Protein AF-A0A410W665-F1 (afdb_monomer_lite)

Structure (mmCIF, N/CA/C/O backbone):
data_AF-A0A410W665-F1
#
_entry.id   AF-A0A410W665-F1
#
loop_
_atom_site.group_PDB
_atom_site.id
_atom_site.type_symbol
_atom_site.label_atom_id
_atom_site.label_alt_id
_atom_site.label_comp_id
_atom_site.label_asym_id
_atom_site.label_entity_id
_atom_site.label_seq_id
_atom_site.pdbx_PDB_ins_code
_atom_site.Cartn_x
_atom_site.Cartn_y
_atom_site.Cartn_z
_atom_site.occupancy
_atom_site.B_iso_or_equiv
_atom_site.auth_seq_id
_atom_site.auth_comp_id
_atom_site.auth_asym_id
_atom_site.auth_atom_id
_atom_site.pdbx_PDB_model_num
ATOM 1 N N . MET A 1 1 ? -13.473 -11.563 10.462 1.00 85.31 1 MET A N 1
ATOM 2 C CA . MET A 1 1 ? -14.842 -11.040 10.236 1.00 85.31 1 MET A CA 1
ATOM 3 C C . MET A 1 1 ? -14.805 -9.977 9.145 1.00 85.31 1 MET A C 1
ATOM 5 O O . MET A 1 1 ? -13.867 -9.191 9.158 1.00 85.31 1 MET A O 1
ATOM 9 N N . ALA A 1 2 ? -15.750 -9.962 8.199 1.00 92.69 2 ALA A N 1
ATOM 10 C CA . ALA A 1 2 ? -15.838 -8.878 7.212 1.00 92.69 2 ALA A CA 1
ATOM 11 C C . ALA A 1 2 ? -16.315 -7.581 7.883 1.00 92.69 2 ALA A C 1
ATOM 13 O O . ALA A 1 2 ? -17.141 -7.634 8.793 1.00 92.69 2 ALA A O 1
ATOM 14 N N . LEU A 1 3 ? -15.771 -6.450 7.444 1.00 95.12 3 LEU A N 1
ATOM 15 C CA . LEU A 1 3 ? -16.061 -5.115 7.954 1.00 95.12 3 LEU A CA 1
ATOM 16 C C . LEU A 1 3 ? -16.321 -4.172 6.788 1.00 95.12 3 LEU A C 1
ATOM 18 O O . LEU A 1 3 ? -15.685 -4.289 5.736 1.00 95.12 3 LEU A O 1
ATOM 22 N N . SER A 1 4 ? -17.228 -3.228 6.989 1.00 95.56 4 SER A N 1
ATOM 23 C CA . SER A 1 4 ? -17.494 -2.181 6.014 1.00 95.56 4 SER A CA 1
ATOM 24 C C . SER A 1 4 ? -18.057 -0.940 6.682 1.00 95.56 4 SER A C 1
ATOM 26 O O . SER A 1 4 ? -18.831 -1.057 7.626 1.00 95.56 4 SER A O 1
ATOM 28 N N . SER A 1 5 ? -17.729 0.216 6.120 1.00 97.12 5 SER A N 1
ATOM 29 C CA . SER A 1 5 ? -18.365 1.497 6.402 1.00 97.12 5 SER A CA 1
ATOM 30 C C . SER A 1 5 ? -18.877 2.060 5.082 1.00 97.12 5 SER A C 1
ATOM 32 O O . SER A 1 5 ? -18.102 2.237 4.138 1.00 97.12 5 SER A O 1
ATOM 34 N N . VAL A 1 6 ? -20.180 2.316 4.994 1.00 95.62 6 VAL A N 1
ATOM 35 C CA . VAL A 1 6 ? -20.801 2.960 3.833 1.00 95.62 6 VAL A CA 1
ATOM 36 C C . VAL A 1 6 ? -20.479 4.448 3.855 1.00 95.62 6 VAL A C 1
ATOM 38 O O . VAL A 1 6 ? -20.080 4.990 2.825 1.00 95.62 6 VAL A O 1
ATOM 41 N N . CYS A 1 7 ? -20.575 5.085 5.027 1.00 94.38 7 CYS A N 1
ATOM 42 C CA . CYS A 1 7 ? -20.293 6.511 5.207 1.00 94.38 7 CYS A CA 1
ATOM 43 C C . CYS A 1 7 ? -18.880 6.879 4.737 1.00 94.38 7 CYS A C 1
ATOM 45 O O . CYS A 1 7 ? -18.691 7.841 3.992 1.00 94.38 7 CYS A O 1
ATOM 47 N N . TYR A 1 8 ? -17.893 6.068 5.118 1.00 95.44 8 TYR A N 1
ATOM 48 C CA . TYR A 1 8 ? -16.497 6.276 4.758 1.00 95.44 8 TYR A CA 1
ATOM 49 C C . TYR A 1 8 ? -16.041 5.405 3.600 1.00 95.44 8 TYR A C 1
ATOM 51 O O . TYR A 1 8 ? -14.856 5.434 3.299 1.00 95.44 8 TYR A O 1
ATOM 59 N N . GLY A 1 9 ? -16.915 4.657 2.921 1.00 95.19 9 GLY A N 1
ATOM 60 C CA . GLY A 1 9 ? -16.557 3.787 1.791 1.00 95.19 9 GLY A CA 1
ATOM 61 C C . GLY A 1 9 ? -15.375 2.849 2.077 1.00 95.19 9 GLY A C 1
ATOM 62 O O . GLY A 1 9 ? -14.489 2.712 1.230 1.00 95.19 9 GLY A O 1
ATOM 63 N N . ILE A 1 10 ? -15.322 2.273 3.280 1.00 96.56 10 ILE A N 1
ATOM 64 C CA . ILE A 1 10 ? -14.283 1.335 3.723 1.00 96.56 10 ILE A CA 1
ATOM 65 C C . ILE A 1 10 ? -14.819 -0.082 3.563 1.00 96.56 10 ILE A C 1
ATOM 67 O O . ILE A 1 10 ? -15.964 -0.366 3.910 1.00 96.56 10 ILE A O 1
ATOM 71 N N . VAL A 1 11 ? -13.968 -0.991 3.099 1.00 96.19 11 VAL A N 1
ATOM 72 C CA . VAL A 1 11 ? -14.198 -2.435 3.174 1.00 96.19 11 VAL A CA 1
ATOM 73 C C . VAL A 1 11 ? -12.936 -3.111 3.685 1.00 96.19 11 VAL A C 1
ATOM 75 O O . VAL A 1 11 ? -11.824 -2.710 3.343 1.00 96.19 11 VAL A O 1
ATOM 78 N N . GLY A 1 12 ? -13.091 -4.138 4.511 1.00 94.75 12 GLY A N 1
ATOM 79 C CA . GLY A 1 12 ? -11.950 -4.817 5.101 1.00 94.75 12 GLY A CA 1
ATOM 80 C C . GLY A 1 12 ? -12.311 -6.081 5.859 1.00 94.75 12 GLY A C 1
ATOM 81 O O . GLY A 1 12 ? -13.435 -6.589 5.817 1.00 94.75 12 GLY A O 1
ATOM 82 N N . ARG A 1 13 ? -11.317 -6.609 6.565 1.00 95.38 13 ARG A N 1
ATOM 83 C CA . ARG A 1 13 ? -11.460 -7.782 7.419 1.00 95.38 13 ARG A CA 1
ATOM 84 C C . ARG A 1 13 ? -10.708 -7.536 8.720 1.00 95.38 13 ARG A C 1
ATOM 86 O O . ARG A 1 13 ? -9.568 -7.090 8.691 1.00 95.38 13 ARG A O 1
ATOM 93 N N . ALA A 1 14 ? -11.353 -7.846 9.837 1.00 94.38 14 ALA A N 1
ATOM 94 C CA . ALA A 1 14 ? -10.664 -8.036 11.109 1.00 94.38 14 ALA A CA 1
ATOM 95 C C . ALA A 1 14 ? -10.253 -9.502 11.254 1.00 94.38 14 ALA A C 1
ATOM 97 O O . ALA A 1 14 ? -11.040 -10.399 10.907 1.00 94.38 14 ALA A O 1
ATOM 98 N N . ASP A 1 15 ? -9.051 -9.734 11.775 1.00 93.75 15 ASP A N 1
ATOM 99 C CA . ASP A 1 15 ? -8.548 -11.072 12.084 1.00 93.75 15 ASP A CA 1
ATOM 100 C C . ASP A 1 15 ? -9.412 -11.724 13.159 1.00 93.75 15 ASP A C 1
ATOM 102 O O . ASP A 1 15 ? -10.057 -12.747 12.908 1.00 93.75 15 ASP A O 1
ATOM 106 N N . LEU A 1 16 ? -9.496 -11.067 14.316 1.00 95.19 16 LEU A N 1
ATOM 107 C CA . LEU A 1 16 ? -10.294 -11.502 15.445 1.00 95.19 16 LEU A CA 1
ATOM 108 C C . LEU A 1 16 ? -11.040 -10.319 16.060 1.00 95.19 16 LEU A C 1
ATOM 110 O O . LEU A 1 16 ? -10.520 -9.216 16.217 1.00 95.19 16 LEU A O 1
ATOM 114 N N . VAL A 1 17 ? -12.293 -10.591 16.395 1.00 93.94 17 VAL A N 1
ATOM 115 C CA . VAL A 1 17 ? -13.180 -9.680 17.099 1.00 93.94 17 VAL A CA 1
ATOM 116 C C . VAL A 1 17 ? -13.728 -10.472 18.274 1.00 93.94 17 VAL A C 1
ATOM 118 O O . VAL A 1 17 ? -14.473 -11.432 18.076 1.00 93.94 17 VAL A O 1
ATOM 121 N N . GLU A 1 18 ? -13.279 -10.126 19.473 1.00 93.44 18 GLU A N 1
ATO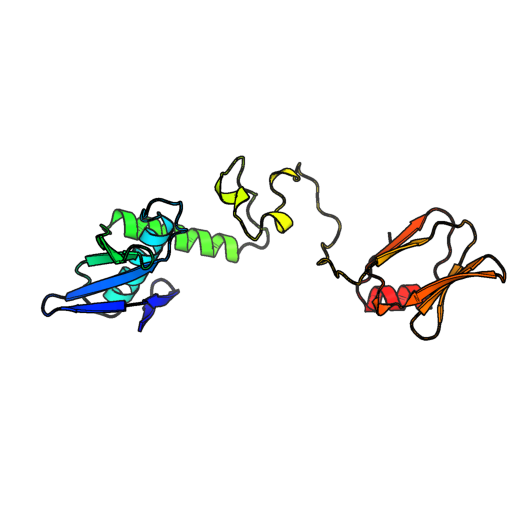M 122 C CA . GLU A 1 18 ? -13.705 -10.756 20.718 1.00 93.44 18 GLU A CA 1
ATOM 123 C C . GLU A 1 18 ? -14.936 -10.001 21.218 1.00 93.44 18 GLU A C 1
ATOM 125 O O . GLU A 1 18 ? -14.889 -8.786 21.375 1.00 93.44 18 GLU A O 1
ATOM 130 N N . GLY A 1 19 ? -16.050 -10.705 21.410 1.00 85.12 19 GLY A N 1
ATOM 131 C CA . GLY A 1 19 ? -17.187 -10.167 22.147 1.00 85.12 19 GLY A CA 1
ATOM 132 C C . GLY A 1 19 ? -17.078 -10.626 23.590 1.00 85.12 19 GLY A C 1
ATOM 133 O O . GLY A 1 19 ? -17.094 -11.834 23.836 1.00 85.12 19 GLY A O 1
ATOM 134 N N . ASP A 1 20 ? -16.958 -9.693 24.523 1.00 63.38 20 ASP A N 1
ATOM 135 C CA . ASP A 1 20 ? -17.264 -9.948 25.925 1.00 63.38 20 ASP A CA 1
ATOM 136 C C . ASP A 1 20 ? -18.648 -9.355 26.241 1.00 63.38 20 ASP A C 1
ATOM 138 O O . ASP A 1 20 ? -19.259 -8.679 25.413 1.00 63.38 20 ASP A O 1
ATOM 142 N N . GLY A 1 21 ? -19.222 -9.692 27.396 1.00 66.94 21 GLY A N 1
ATOM 143 C CA . GLY A 1 21 ? -20.548 -9.190 27.784 1.00 66.94 21 GLY A CA 1
ATOM 144 C C . GLY A 1 21 ? -20.628 -7.663 27.911 1.00 66.94 21 GLY A C 1
ATOM 145 O O . GLY A 1 21 ? -21.737 -7.145 28.013 1.00 66.94 21 GLY A O 1
ATOM 146 N N . ASP A 1 22 ? -19.482 -6.977 27.871 1.00 73.94 22 ASP A N 1
ATOM 147 C CA . ASP A 1 22 ? -19.329 -5.540 28.072 1.00 73.94 22 ASP A CA 1
ATOM 148 C C . ASP A 1 22 ? -19.011 -4.791 26.762 1.00 73.94 22 ASP A C 1
ATOM 150 O O . ASP A 1 22 ? -19.001 -3.565 26.757 1.00 73.94 22 ASP A O 1
ATOM 154 N N . GLY A 1 23 ? -18.790 -5.494 25.643 1.00 88.00 23 GLY A N 1
ATOM 155 C CA . GLY A 1 23 ? -18.583 -4.890 24.331 1.00 88.00 23 GLY A CA 1
ATOM 156 C C . GLY A 1 23 ? -17.726 -5.730 23.386 1.00 88.00 23 GLY A C 1
ATOM 157 O O . GLY A 1 23 ? -17.589 -6.948 23.496 1.00 88.00 23 GLY A O 1
ATOM 158 N N . THR A 1 24 ? -17.181 -5.070 22.368 1.00 93.25 24 THR A N 1
ATOM 159 C CA . THR A 1 24 ? -16.364 -5.699 21.331 1.00 93.25 24 THR A CA 1
ATOM 160 C C . THR A 1 24 ? -14.918 -5.218 21.395 1.00 93.25 24 THR A C 1
ATOM 162 O O . THR A 1 24 ? -14.649 -4.021 21.356 1.00 93.25 24 THR A O 1
ATOM 165 N N . ARG A 1 25 ? -13.960 -6.147 21.408 1.00 95.31 25 ARG A N 1
ATOM 166 C CA . ARG A 1 25 ? -12.526 -5.865 21.304 1.00 95.31 25 ARG A CA 1
ATOM 167 C C . ARG A 1 25 ? -11.964 -6.329 19.968 1.00 95.31 25 ARG A C 1
ATOM 169 O O . ARG A 1 25 ? -12.175 -7.467 19.545 1.00 95.31 25 ARG A O 1
ATOM 176 N N . VAL A 1 26 ? -11.189 -5.464 19.322 1.00 96.69 26 VAL A N 1
ATOM 177 C CA . VAL A 1 26 ? -10.496 -5.787 18.069 1.00 96.69 26 VAL A CA 1
ATOM 178 C C . VAL A 1 26 ? -9.098 -6.314 18.371 1.00 96.69 26 VAL A C 1
ATOM 180 O O . VAL A 1 26 ? -8.345 -5.711 19.140 1.00 96.69 26 VAL A O 1
ATOM 183 N N . VAL A 1 27 ? -8.742 -7.447 17.767 1.00 96.50 27 VAL A N 1
ATOM 184 C CA . VAL A 1 27 ? -7.423 -8.064 17.923 1.00 96.50 27 VAL A CA 1
ATOM 185 C C . VAL A 1 27 ? -6.805 -8.287 16.547 1.00 96.50 27 VAL A C 1
ATOM 187 O O . VAL A 1 27 ? -7.284 -9.105 15.760 1.00 96.50 27 VAL A O 1
ATOM 190 N N . GLU A 1 28 ? -5.719 -7.570 16.277 1.00 96.25 28 GLU A N 1
ATOM 191 C CA . GLU A 1 28 ? -4.939 -7.699 15.045 1.00 96.25 28 GLU A CA 1
ATOM 192 C C . GLU A 1 28 ? -3.752 -8.641 15.269 1.00 96.25 28 GLU A C 1
ATOM 194 O O . GLU A 1 28 ? -2.995 -8.490 16.234 1.00 96.25 28 GLU A O 1
ATOM 199 N N . TYR A 1 29 ? -3.548 -9.603 14.369 1.00 94.88 29 TYR A N 1
ATOM 200 C CA . TYR A 1 29 ? -2.423 -10.527 14.462 1.00 94.88 29 TYR A CA 1
ATOM 201 C C . TYR A 1 29 ? -1.258 -10.007 13.628 1.00 94.88 29 TYR A C 1
ATOM 203 O O . TYR A 1 29 ? -1.367 -9.802 12.422 1.00 94.88 29 TYR A O 1
ATOM 211 N N . LYS A 1 30 ? -0.097 -9.827 14.260 1.00 91.31 30 LYS A N 1
ATOM 212 C CA . LYS A 1 30 ? 1.133 -9.439 13.561 1.00 91.31 30 LYS A CA 1
ATOM 213 C C . LYS A 1 30 ? 2.249 -10.425 13.868 1.00 91.31 30 LYS A C 1
ATOM 215 O O . LYS A 1 30 ? 2.401 -10.895 14.991 1.00 91.31 30 LYS A O 1
ATOM 220 N N . ALA A 1 31 ? 3.071 -10.695 12.864 1.00 86.81 31 ALA A N 1
ATOM 221 C CA . ALA A 1 31 ? 4.366 -11.325 13.051 1.00 86.81 31 ALA A CA 1
ATOM 222 C C . ALA A 1 31 ? 5.438 -10.254 12.862 1.00 86.81 31 ALA A C 1
ATOM 224 O O . ALA A 1 31 ? 5.431 -9.536 11.861 1.00 86.81 31 ALA A O 1
ATOM 225 N N . THR A 1 32 ? 6.359 -10.149 13.811 1.00 73.69 32 THR A N 1
ATOM 226 C CA . THR A 1 32 ? 7.515 -9.260 13.680 1.00 73.69 32 THR A CA 1
ATOM 227 C C . THR A 1 32 ? 8.738 -10.099 13.301 1.00 73.69 32 THR A C 1
ATOM 229 O O . THR A 1 32 ? 8.884 -11.216 13.802 1.00 73.69 32 THR A O 1
ATOM 232 N N . PRO A 1 33 ? 9.648 -9.622 12.425 1.00 63.38 33 PRO A N 1
ATOM 233 C CA . PRO A 1 33 ? 10.925 -10.299 12.227 1.00 63.38 33 PRO A CA 1
ATOM 234 C C . PRO A 1 33 ? 11.614 -10.514 13.576 1.00 63.38 33 PRO A C 1
ATOM 236 O O . PRO A 1 33 ? 11.688 -9.585 14.375 1.00 63.38 33 PRO A O 1
ATOM 239 N N . ILE A 1 34 ? 12.160 -11.711 13.817 1.00 59.31 34 ILE A N 1
ATOM 240 C CA . ILE A 1 34 ? 12.681 -12.134 15.135 1.00 59.31 34 ILE A CA 1
ATOM 241 C C . ILE A 1 34 ? 13.644 -11.104 15.754 1.00 59.31 34 ILE A C 1
ATOM 243 O O . ILE A 1 34 ? 13.682 -10.949 16.972 1.00 59.31 34 ILE A O 1
ATOM 247 N N . ARG A 1 35 ? 14.399 -10.378 14.919 1.00 55.06 35 ARG A N 1
ATOM 248 C CA . ARG A 1 35 ? 15.398 -9.377 15.327 1.00 55.06 35 ARG A CA 1
ATOM 249 C C . ARG A 1 35 ? 14.825 -8.007 15.709 1.00 55.06 35 ARG A C 1
ATOM 251 O O . ARG A 1 35 ? 15.553 -7.210 16.287 1.00 55.06 35 ARG A O 1
ATOM 258 N N . ASN A 1 36 ? 13.560 -7.729 15.406 1.00 63.34 36 ASN A N 1
ATOM 259 C CA . ASN A 1 36 ? 12.929 -6.450 15.711 1.00 63.34 36 ASN A CA 1
ATOM 260 C C . ASN A 1 36 ? 12.184 -6.510 17.053 1.00 63.34 36 ASN A C 1
ATOM 262 O O . ASN A 1 36 ? 11.772 -7.573 17.537 1.00 63.34 36 ASN A O 1
ATOM 266 N N . ARG A 1 37 ? 12.031 -5.345 17.687 1.00 72.06 37 ARG A N 1
ATOM 267 C CA . ARG A 1 37 ? 11.195 -5.204 18.879 1.00 72.06 37 ARG A CA 1
ATOM 268 C C . ARG A 1 37 ? 9.729 -5.283 18.452 1.00 72.06 37 ARG A C 1
ATOM 270 O O . ARG A 1 37 ? 9.357 -4.724 17.426 1.00 72.06 37 ARG A O 1
ATOM 277 N N . ALA A 1 38 ? 8.925 -6.012 19.222 1.00 76.19 38 ALA A N 1
ATOM 278 C CA . ALA A 1 38 ? 7.481 -6.067 19.025 1.00 76.19 38 ALA A CA 1
ATOM 279 C C . ALA A 1 38 ? 6.886 -4.718 19.449 1.00 76.19 38 ALA A C 1
ATOM 281 O O . ALA A 1 38 ? 6.611 -4.499 20.629 1.00 76.19 38 ALA A O 1
ATOM 282 N N . GLU A 1 39 ? 6.790 -3.803 18.491 1.00 84.75 39 GLU A N 1
ATOM 283 C CA . GLU A 1 39 ? 6.240 -2.461 18.655 1.00 84.75 39 GLU A CA 1
ATOM 284 C C . GLU A 1 39 ? 5.062 -2.289 17.702 1.00 84.75 39 GLU A C 1
ATOM 286 O O . GLU A 1 39 ? 5.064 -2.787 16.572 1.00 84.75 39 GLU A O 1
ATOM 291 N N . VAL A 1 40 ? 4.026 -1.612 18.184 1.00 91.44 40 VAL A N 1
ATOM 292 C CA . VAL A 1 40 ? 2.839 -1.320 17.388 1.00 91.44 40 VAL A CA 1
ATOM 293 C C . VAL A 1 40 ? 3.171 -0.139 16.484 1.00 91.44 40 VAL A C 1
ATOM 295 O O . VAL A 1 40 ? 3.492 0.946 16.958 1.00 91.44 40 VAL A O 1
ATOM 298 N N . SER A 1 41 ? 3.143 -0.371 15.173 1.00 91.50 41 SER A N 1
ATOM 299 C CA . SER A 1 41 ? 3.414 0.675 14.186 1.00 91.50 41 SER A CA 1
ATOM 300 C C . SER A 1 41 ? 2.223 1.621 14.030 1.00 91.50 41 SER A C 1
ATOM 302 O O . SER A 1 41 ? 1.080 1.209 14.225 1.00 91.50 41 SER A O 1
ATOM 304 N N . GLU A 1 42 ? 2.474 2.849 13.574 1.00 93.12 42 GLU A N 1
ATOM 305 C CA . GLU A 1 42 ? 1.418 3.804 13.207 1.00 93.12 42 GLU A CA 1
ATOM 306 C C . GLU A 1 42 ? 0.417 3.198 12.212 1.00 93.12 42 GLU A C 1
ATOM 308 O O . GLU A 1 42 ? -0.790 3.335 12.381 1.00 93.12 42 GLU A O 1
ATOM 313 N N . ALA A 1 43 ? 0.903 2.454 11.213 1.00 93.50 43 ALA A N 1
ATOM 314 C CA . ALA A 1 43 ? 0.041 1.783 10.244 1.00 93.50 43 ALA A CA 1
ATOM 315 C C . ALA A 1 43 ? -0.907 0.771 10.912 1.00 93.50 43 ALA A C 1
ATOM 317 O O . ALA A 1 43 ? -2.054 0.632 10.494 1.00 93.50 43 ALA A O 1
ATOM 318 N N . THR A 1 44 ? -0.452 0.092 11.969 1.00 95.75 44 THR A N 1
ATOM 319 C CA . THR A 1 44 ? -1.290 -0.822 12.755 1.00 95.75 44 THR A CA 1
ATOM 320 C C . THR A 1 44 ? -2.344 -0.062 13.560 1.00 95.75 44 THR A C 1
ATOM 322 O O . THR A 1 44 ? -3.482 -0.515 13.628 1.00 95.75 44 THR A O 1
ATOM 325 N N . ILE A 1 45 ? -1.996 1.093 14.136 1.00 97.56 45 ILE A N 1
ATOM 326 C CA . ILE A 1 45 ? -2.946 1.956 14.858 1.00 97.56 45 ILE A CA 1
ATOM 327 C C . ILE A 1 45 ? -4.033 2.452 13.898 1.00 97.56 45 ILE A C 1
ATOM 329 O O . ILE A 1 45 ? -5.217 2.289 14.177 1.00 97.56 45 ILE A O 1
ATOM 333 N N . VAL A 1 46 ? -3.643 2.960 12.723 1.00 97.69 46 VAL A N 1
ATOM 334 C CA . VAL A 1 46 ? -4.574 3.383 11.663 1.00 97.69 46 VAL A CA 1
ATOM 335 C C . VAL A 1 46 ? -5.481 2.228 11.233 1.00 97.69 46 VAL A C 1
ATOM 337 O O . VAL A 1 46 ? -6.687 2.409 11.090 1.00 97.69 46 VAL A O 1
ATOM 340 N N . GLN A 1 47 ? -4.929 1.023 11.065 1.00 97.00 47 GLN A N 1
ATOM 341 C CA . GLN A 1 47 ? -5.708 -0.165 10.718 1.00 97.00 47 GLN A CA 1
ATOM 342 C C . GLN A 1 47 ? -6.762 -0.492 11.789 1.00 97.00 47 GLN A C 1
ATOM 344 O O . GLN A 1 47 ? -7.926 -0.703 11.446 1.00 97.00 47 GLN A O 1
ATOM 349 N N . LEU A 1 48 ? -6.370 -0.507 13.066 1.00 98.00 48 LEU A N 1
ATOM 350 C CA . LEU A 1 48 ? -7.272 -0.757 14.193 1.00 98.00 48 LEU A CA 1
ATOM 351 C C . LEU A 1 48 ? -8.365 0.316 14.287 1.00 98.00 48 LEU A C 1
ATOM 353 O O . LEU A 1 48 ? -9.533 -0.028 14.447 1.00 98.00 48 LEU A O 1
ATOM 357 N N . ALA A 1 49 ? -8.015 1.590 14.099 1.00 98.19 49 ALA A N 1
ATOM 358 C CA . ALA A 1 49 ? -8.968 2.697 14.097 1.00 98.19 49 ALA A CA 1
ATOM 359 C C . ALA A 1 49 ? -10.028 2.555 12.993 1.00 98.19 49 ALA A C 1
ATOM 361 O O . ALA A 1 49 ? -11.222 2.648 13.269 1.00 98.19 49 ALA A O 1
ATOM 362 N N . LEU A 1 50 ? -9.624 2.243 11.755 1.00 97.94 50 LEU A N 1
ATOM 363 C CA . LEU A 1 50 ? -10.571 2.022 10.652 1.00 97.94 50 LEU A CA 1
ATOM 364 C C . LEU A 1 50 ? -11.464 0.794 10.891 1.00 97.94 50 LEU A C 1
ATOM 366 O O . LEU A 1 50 ? -12.643 0.811 10.533 1.00 97.94 50 LEU A O 1
ATOM 370 N N . GLN A 1 51 ? -10.923 -0.271 11.495 1.00 97.69 51 GLN A N 1
ATOM 371 C CA . GLN A 1 51 ? -11.713 -1.439 11.893 1.00 97.69 51 GLN A CA 1
ATOM 372 C C . GLN A 1 51 ? -12.744 -1.069 12.971 1.00 97.69 51 GLN A C 1
ATOM 374 O O . GLN A 1 51 ? -13.895 -1.491 12.858 1.00 97.69 51 GLN A O 1
ATOM 379 N N . GLY A 1 52 ? -12.350 -0.260 13.960 1.00 96.94 52 GLY A N 1
ATOM 380 C CA . GLY A 1 52 ? -13.223 0.286 15.002 1.00 96.94 52 GLY A CA 1
ATOM 381 C C . GLY A 1 52 ? -14.382 1.096 14.429 1.00 96.94 52 GLY A C 1
ATOM 382 O O . GLY A 1 52 ? -15.536 0.753 14.663 1.00 96.94 52 GLY A O 1
ATOM 383 N N . ILE A 1 53 ? -14.084 2.062 13.556 1.00 97.19 53 ILE A N 1
ATOM 384 C CA . ILE A 1 53 ? -15.093 2.879 12.859 1.00 97.19 53 ILE A CA 1
ATOM 385 C C . ILE A 1 53 ? -16.110 1.998 12.114 1.00 97.19 53 ILE A C 1
ATOM 387 O O . ILE A 1 53 ? -17.316 2.221 12.194 1.00 97.19 53 ILE A O 1
ATOM 391 N N . CYS A 1 54 ? -15.647 0.959 11.408 1.00 97.31 54 CYS A N 1
ATOM 392 C CA . CYS A 1 54 ? -16.548 0.039 10.707 1.00 97.31 54 CYS A CA 1
ATOM 393 C C . CYS A 1 54 ? -17.437 -0.777 11.662 1.00 97.31 54 CYS A C 1
ATOM 395 O O . CYS A 1 54 ? -18.554 -1.143 11.300 1.00 97.31 54 CYS A O 1
ATOM 397 N N . LEU A 1 55 ? -16.938 -1.126 12.850 1.00 95.44 55 LEU A N 1
ATOM 398 C CA . LEU A 1 55 ? -17.705 -1.856 13.861 1.00 95.44 55 LEU A CA 1
ATOM 399 C C . LEU A 1 55 ? -18.765 -0.965 14.507 1.00 95.44 55 LEU A C 1
ATOM 401 O O . LEU A 1 55 ? -19.911 -1.397 14.637 1.00 95.44 55 LEU A O 1
ATOM 405 N N . GLU A 1 56 ? -18.399 0.266 14.851 1.00 95.25 56 GLU A N 1
ATOM 406 C CA . GLU A 1 56 ? -19.308 1.255 15.430 1.00 95.25 56 GLU A CA 1
ATOM 407 C C . GLU A 1 56 ? -20.437 1.611 14.457 1.00 95.25 56 GLU A C 1
ATOM 409 O O . GLU A 1 56 ? -21.605 1.593 14.842 1.00 95.25 56 GLU A O 1
ATOM 414 N N . GLU A 1 57 ? -20.132 1.817 13.169 1.00 95.75 57 GLU A N 1
ATOM 415 C CA . GLU A 1 57 ? -21.159 2.036 12.138 1.00 95.75 57 GLU A CA 1
ATOM 416 C C . GLU A 1 57 ? -22.096 0.827 11.981 1.00 95.75 57 GLU A C 1
ATOM 418 O O . GLU A 1 57 ? -23.287 0.983 11.709 1.00 95.75 57 GLU A O 1
ATOM 423 N N . ALA A 1 58 ? -21.589 -0.387 12.213 1.00 93.88 58 ALA A N 1
ATOM 424 C CA . ALA A 1 58 ? -22.392 -1.607 12.236 1.00 93.88 58 ALA A CA 1
ATOM 425 C C . ALA A 1 58 ? -23.194 -1.797 13.544 1.00 93.88 58 ALA A C 1
ATOM 427 O O . ALA A 1 58 ? -23.833 -2.838 13.716 1.00 93.88 58 ALA A O 1
ATOM 428 N N . GLY A 1 59 ? -23.164 -0.826 14.464 1.00 93.12 59 GLY A N 1
ATOM 429 C CA . GLY A 1 59 ? -23.894 -0.847 15.731 1.00 93.12 59 GLY A CA 1
ATOM 430 C C . GLY A 1 59 ? -23.238 -1.690 16.826 1.00 93.12 59 GLY A C 1
ATOM 431 O O . GLY A 1 59 ? -23.930 -2.137 17.740 1.00 93.12 59 GLY A O 1
ATOM 432 N N . LYS A 1 60 ? -21.929 -1.956 16.732 1.00 92.81 60 LYS A N 1
ATOM 433 C CA . LYS A 1 60 ? -21.168 -2.671 17.765 1.00 92.81 60 LYS A CA 1
ATOM 434 C C . LYS A 1 60 ? -20.368 -1.686 18.605 1.00 92.81 60 LYS A C 1
ATOM 436 O O . LYS A 1 60 ? -19.578 -0.923 18.064 1.00 92.81 60 LYS A O 1
ATOM 441 N N . GLU A 1 61 ? -20.530 -1.753 19.919 1.00 94.06 61 GLU A N 1
ATOM 442 C CA . GLU A 1 61 ? -19.733 -0.967 20.859 1.00 94.06 61 GLU A CA 1
ATOM 443 C C . GLU A 1 61 ? -18.306 -1.516 20.926 1.00 94.06 61 GLU A C 1
ATOM 445 O O . GLU A 1 61 ? -18.107 -2.691 21.249 1.00 94.06 61 GLU A O 1
ATOM 450 N N . VAL A 1 62 ? -17.316 -0.687 20.589 1.00 95.44 62 VAL A N 1
ATOM 451 C CA . VAL A 1 62 ? -15.903 -1.072 20.622 1.00 95.44 62 VAL A CA 1
ATOM 452 C C . VAL A 1 62 ? -15.272 -0.588 21.922 1.00 95.44 62 VAL A C 1
ATOM 454 O O . VAL A 1 62 ? -15.131 0.607 22.149 1.00 95.44 62 VAL A O 1
ATOM 457 N N . VAL A 1 63 ? -14.854 -1.528 22.769 1.00 95.38 63 VAL A N 1
ATOM 458 C CA . VAL A 1 63 ? -14.334 -1.244 24.122 1.00 95.38 63 VAL A CA 1
ATOM 459 C C . VAL A 1 63 ? -12.816 -1.347 24.224 1.00 95.38 63 VAL A C 1
ATOM 461 O O . VAL A 1 63 ? -12.230 -1.069 25.270 1.00 95.38 63 VAL A O 1
ATOM 464 N N . GLY A 1 64 ? -12.141 -1.763 23.152 1.00 95.81 64 GLY A N 1
ATOM 465 C CA . GLY A 1 64 ? -10.687 -1.763 23.131 1.00 95.81 64 GLY A CA 1
ATOM 466 C C . GLY A 1 64 ? -10.057 -2.407 21.909 1.00 95.81 64 GLY A C 1
ATOM 467 O O . GLY A 1 64 ? -10.701 -3.078 21.099 1.00 95.81 64 GLY A O 1
ATOM 468 N N . TYR A 1 65 ? -8.742 -2.229 21.828 1.00 97.56 65 TYR A N 1
ATOM 469 C CA . TYR A 1 65 ? -7.917 -2.674 20.717 1.00 97.56 65 TYR A CA 1
ATOM 470 C C . TYR A 1 65 ? -6.659 -3.346 21.244 1.00 97.56 65 TYR A C 1
ATOM 472 O O . TYR A 1 65 ? -6.116 -2.981 22.288 1.00 97.56 65 TYR A O 1
ATOM 480 N N . SER A 1 66 ? -6.177 -4.353 20.527 1.00 96.81 66 SER A N 1
ATOM 481 C CA . SER A 1 66 ? -4.904 -4.980 20.852 1.00 96.81 66 SER A CA 1
ATOM 482 C C . SER A 1 66 ? -4.237 -5.587 19.627 1.00 96.81 66 SER A C 1
ATOM 484 O O . SER A 1 66 ? -4.885 -5.929 18.638 1.00 96.81 66 SER A O 1
ATOM 486 N N . VAL A 1 67 ? -2.922 -5.751 19.718 1.00 96.81 67 VAL A N 1
ATOM 487 C CA . VAL A 1 67 ? -2.119 -6.486 18.744 1.00 96.81 67 VAL A CA 1
ATOM 488 C C . VAL A 1 67 ? -1.576 -7.735 19.413 1.00 96.81 67 VAL A C 1
ATOM 490 O O . VAL A 1 67 ? -0.962 -7.663 20.481 1.00 96.81 67 VAL A O 1
ATOM 493 N N . TYR A 1 68 ? -1.776 -8.887 18.782 1.00 95.75 68 TYR A N 1
ATOM 494 C CA . TYR A 1 68 ? -1.156 -10.137 19.195 1.00 95.75 68 TYR A CA 1
ATOM 495 C C . TYR A 1 68 ? 0.054 -10.443 18.311 1.00 95.75 68 TYR A C 1
ATOM 497 O O . TYR A 1 68 ? -0.080 -10.735 17.121 1.00 95.75 68 TYR A O 1
ATOM 505 N N . PHE A 1 69 ? 1.246 -10.392 18.906 1.00 93.62 69 PHE A N 1
ATOM 506 C CA . PHE A 1 69 ? 2.500 -10.747 18.250 1.00 93.62 69 PHE A CA 1
ATOM 507 C C . PHE A 1 69 ? 2.720 -12.255 18.303 1.00 93.62 69 PHE A C 1
ATOM 509 O O . PHE A 1 69 ? 3.095 -12.800 19.348 1.00 93.62 69 PHE A O 1
ATOM 516 N N . THR A 1 70 ? 2.496 -12.934 17.178 1.00 90.50 70 THR A N 1
ATOM 517 C CA . THR A 1 70 ? 2.524 -14.402 17.103 1.00 90.50 70 THR A CA 1
ATOM 518 C C . THR A 1 70 ? 3.908 -14.983 17.362 1.00 90.50 70 THR A C 1
ATOM 520 O O . THR A 1 70 ? 4.015 -16.040 17.967 1.00 90.50 70 THR A O 1
ATOM 523 N N . ASP A 1 71 ? 4.975 -14.289 16.957 1.00 86.88 71 ASP A N 1
ATOM 524 C CA . ASP A 1 71 ? 6.361 -14.736 17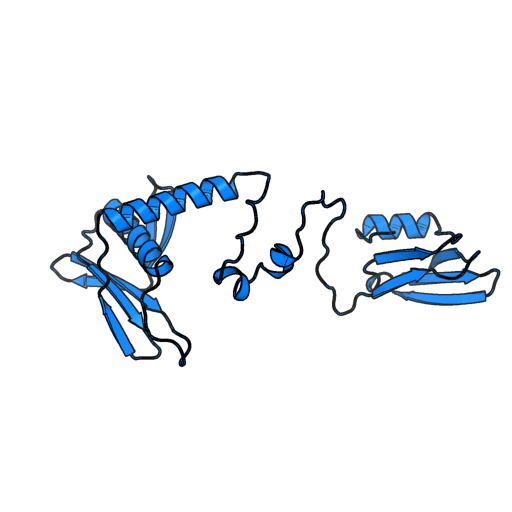.149 1.00 86.88 71 ASP A CA 1
ATOM 525 C C . ASP A 1 71 ? 6.810 -14.701 18.619 1.00 86.88 71 ASP A C 1
ATOM 527 O O . ASP A 1 71 ? 7.743 -15.403 19.005 1.00 86.88 71 ASP A O 1
ATOM 531 N N . ARG A 1 72 ? 6.137 -13.899 19.454 1.00 82.88 72 ARG A N 1
ATOM 532 C CA . ARG A 1 72 ? 6.439 -13.742 20.887 1.00 82.88 72 ARG A CA 1
ATOM 533 C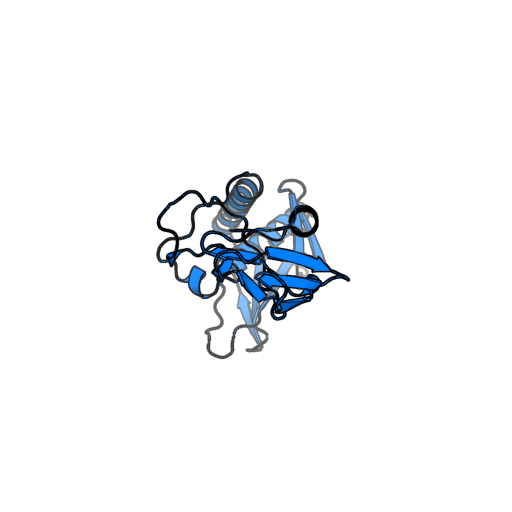 C . ARG A 1 72 ? 5.335 -14.252 21.803 1.00 82.88 72 ARG A C 1
ATOM 535 O O . ARG A 1 72 ? 5.492 -14.163 23.017 1.00 82.88 72 ARG A O 1
ATOM 542 N N . HIS A 1 73 ? 4.222 -14.720 21.240 1.00 89.44 73 HIS A N 1
ATOM 543 C CA . HIS A 1 73 ? 3.008 -15.071 21.977 1.00 89.44 73 HIS A CA 1
ATOM 544 C C . HIS A 1 73 ? 2.558 -13.969 22.952 1.00 89.44 73 HIS A C 1
ATOM 546 O O . HIS A 1 73 ? 2.135 -14.245 24.075 1.00 89.44 73 HIS A O 1
ATOM 552 N N . ARG A 1 74 ? 2.677 -12.702 22.537 1.00 90.75 74 ARG A N 1
ATOM 553 C CA . ARG A 1 74 ? 2.451 -11.539 23.403 1.00 90.75 74 ARG A CA 1
ATOM 554 C C . ARG A 1 74 ? 1.342 -10.654 22.853 1.00 90.75 74 ARG A C 1
ATOM 556 O O . ARG A 1 74 ? 1.423 -10.218 21.709 1.00 90.75 74 ARG A O 1
ATOM 563 N N . ARG A 1 75 ? 0.362 -10.323 23.698 1.00 94.19 75 ARG A N 1
ATOM 564 C CA . ARG A 1 75 ? -0.633 -9.274 23.435 1.00 94.19 75 ARG A CA 1
ATOM 565 C C . ARG A 1 75 ? -0.114 -7.922 23.934 1.00 94.19 75 ARG A C 1
ATOM 567 O O . ARG A 1 75 ? 0.514 -7.854 24.992 1.00 94.19 75 ARG A O 1
ATOM 574 N N . ILE A 1 76 ? -0.360 -6.871 23.162 1.00 94.56 76 ILE A N 1
ATOM 575 C CA . ILE A 1 76 ? -0.133 -5.475 23.540 1.00 94.56 76 ILE A CA 1
ATOM 576 C C . ILE A 1 76 ? -1.447 -4.732 23.319 1.00 94.56 76 ILE A C 1
ATOM 578 O O . ILE A 1 76 ? -1.980 -4.770 22.210 1.00 94.56 76 ILE A O 1
ATOM 582 N N . ASP A 1 77 ? -1.973 -4.101 24.365 1.00 96.38 77 ASP A N 1
ATOM 583 C CA . ASP A 1 77 ? -3.129 -3.213 24.245 1.00 96.38 77 ASP A CA 1
ATOM 584 C C . ASP A 1 77 ? -2.741 -1.935 23.499 1.00 96.38 77 ASP A C 1
ATOM 586 O O . ASP A 1 77 ? -1.619 -1.441 23.631 1.00 96.38 77 ASP A O 1
ATOM 590 N N . VAL A 1 78 ? -3.664 -1.437 22.682 1.00 96.75 78 VAL A N 1
ATOM 591 C CA . VAL A 1 78 ? -3.474 -0.238 21.867 1.00 96.75 78 VAL A CA 1
ATOM 592 C C . VAL A 1 78 ? -4.556 0.759 22.234 1.00 96.75 78 VAL A C 1
ATOM 594 O O . VAL A 1 78 ? -5.743 0.439 22.189 1.00 96.75 78 VAL A O 1
ATOM 597 N N . GLU A 1 79 ? -4.137 1.965 22.591 1.00 96.38 79 GLU A N 1
ATOM 598 C CA . GLU A 1 79 ? -5.044 3.088 22.784 1.00 96.38 79 GLU A CA 1
ATOM 599 C C . GLU A 1 79 ? -5.398 3.661 21.410 1.00 96.38 79 GLU A C 1
ATOM 601 O O . GLU A 1 79 ? -4.521 3.967 20.604 1.00 96.38 79 GLU A O 1
ATOM 606 N N . VAL A 1 80 ? -6.695 3.725 21.123 1.00 97.62 80 VAL A N 1
ATOM 607 C CA . VAL A 1 80 ? -7.241 4.320 19.903 1.00 97.62 80 VAL A CA 1
ATOM 608 C C . VAL A 1 80 ? -8.410 5.188 20.338 1.00 97.62 80 VAL A C 1
ATOM 610 O O . VAL A 1 80 ? -9.474 4.671 20.680 1.00 97.62 80 VAL A O 1
ATOM 613 N N . GLY A 1 81 ? -8.183 6.495 20.374 1.00 95.62 81 GLY A N 1
ATOM 614 C CA . GLY A 1 81 ? -9.180 7.508 20.678 1.00 95.62 81 GLY A CA 1
ATOM 615 C C . GLY A 1 81 ? -9.531 8.347 19.453 1.00 95.62 81 GLY A C 1
ATOM 616 O O . GLY A 1 81 ? -9.281 7.972 18.305 1.00 95.62 81 GLY A O 1
ATOM 617 N N . GLU A 1 82 ? -10.122 9.512 19.708 1.00 96.50 82 GLU A N 1
ATOM 618 C CA . GLU A 1 82 ? -10.568 10.440 18.663 1.00 96.50 82 GLU A CA 1
ATOM 619 C C . GLU A 1 82 ? -9.414 10.935 17.774 1.00 96.50 82 GLU A C 1
ATOM 621 O O . GLU A 1 82 ? -9.606 11.141 16.573 1.00 96.50 82 GLU A O 1
ATOM 626 N N . GLU A 1 83 ? -8.208 11.102 18.330 1.00 97.56 83 GLU A N 1
ATOM 627 C CA . GLU A 1 83 ? -7.034 11.561 17.579 1.00 97.56 83 GLU A CA 1
ATOM 628 C C . GLU A 1 83 ? -6.589 10.512 16.550 1.00 97.56 83 GLU A C 1
ATOM 630 O O . GLU A 1 83 ? -6.429 10.823 15.366 1.00 97.56 83 GLU A O 1
ATOM 635 N N . GLU A 1 84 ? -6.454 9.251 16.964 1.00 98.00 84 GLU A N 1
ATOM 636 C CA . GLU A 1 84 ? -6.073 8.147 16.082 1.00 98.00 84 GLU A CA 1
ATOM 637 C C . GLU A 1 84 ? -7.134 7.889 15.010 1.00 98.00 84 GLU A C 1
ATOM 639 O O . GLU A 1 84 ? -6.789 7.646 13.850 1.00 98.00 84 GLU A O 1
ATOM 644 N N . GLN A 1 85 ? -8.419 7.981 15.371 1.00 97.38 85 GLN A N 1
ATOM 645 C CA . GLN A 1 85 ? -9.525 7.885 14.417 1.00 97.38 85 GLN A CA 1
ATOM 646 C C . GLN A 1 85 ? -9.476 9.017 13.386 1.00 97.38 85 GLN A C 1
ATOM 648 O O . GLN A 1 85 ? -9.555 8.760 12.183 1.00 97.38 85 GLN A O 1
ATOM 653 N N . SER A 1 86 ? -9.270 10.259 13.831 1.00 97.81 86 SER A N 1
ATOM 654 C CA . SER A 1 86 ? -9.163 11.422 12.943 1.00 97.81 86 SER A CA 1
ATOM 655 C C . SER A 1 86 ? -7.983 11.284 11.979 1.00 97.81 86 SER A C 1
ATOM 657 O O . SER A 1 86 ? -8.128 11.489 10.773 1.00 97.81 86 SER A O 1
ATOM 659 N N . ARG A 1 87 ? -6.823 10.850 12.482 1.00 97.88 87 ARG A N 1
ATOM 660 C CA . ARG A 1 87 ? -5.626 10.599 11.667 1.00 97.88 87 ARG A CA 1
ATOM 661 C C . ARG A 1 87 ? -5.840 9.471 10.659 1.00 97.88 87 ARG A C 1
ATOM 663 O O . ARG A 1 87 ? -5.385 9.560 9.519 1.00 97.88 87 ARG A O 1
ATOM 670 N N . ALA A 1 88 ? -6.553 8.416 11.045 1.00 98.06 88 ALA A N 1
ATOM 671 C CA . ALA A 1 88 ? -6.901 7.327 10.141 1.00 98.06 88 ALA A CA 1
ATOM 672 C C . ALA A 1 88 ? -7.811 7.795 8.992 1.00 98.06 88 ALA A C 1
ATOM 674 O O . ALA A 1 88 ? -7.595 7.412 7.838 1.00 98.06 88 ALA A O 1
ATOM 675 N N . LEU A 1 89 ? -8.782 8.664 9.287 1.00 97.94 89 LEU A N 1
ATOM 676 C CA . LEU A 1 89 ? -9.638 9.283 8.275 1.00 97.94 89 LEU A CA 1
ATOM 677 C C . LEU A 1 89 ? -8.858 10.246 7.363 1.00 97.94 89 LEU A C 1
ATOM 679 O O . LEU A 1 89 ? -9.075 10.229 6.152 1.00 97.94 89 LEU A O 1
ATOM 683 N N . GLU A 1 90 ? -7.884 11.000 7.888 1.00 98.00 90 GLU A N 1
ATOM 684 C CA . GLU A 1 90 ? -6.984 11.824 7.064 1.00 98.00 90 GLU A CA 1
ATOM 685 C C . GLU A 1 90 ? -6.203 10.963 6.056 1.00 98.00 90 GLU A C 1
ATOM 687 O O . GLU A 1 90 ? -6.130 11.285 4.866 1.00 98.00 90 GLU A O 1
ATOM 692 N N . PHE A 1 91 ? -5.645 9.829 6.499 1.00 97.25 91 PHE A N 1
ATOM 693 C CA . PHE A 1 91 ? -4.965 8.900 5.595 1.00 97.25 91 PHE A CA 1
ATOM 694 C C . PHE A 1 91 ? -5.901 8.361 4.518 1.00 97.25 91 PHE A C 1
ATOM 696 O O . PHE A 1 91 ? -5.507 8.289 3.356 1.00 97.25 91 PHE A O 1
ATOM 703 N N . LEU A 1 92 ? -7.140 8.032 4.878 1.00 96.81 92 LEU A N 1
ATOM 704 C CA . LEU A 1 92 ? -8.147 7.569 3.932 1.00 96.81 92 LEU A CA 1
ATOM 705 C C . LEU A 1 92 ? -8.440 8.619 2.849 1.00 96.81 92 LEU A C 1
ATOM 707 O O . LEU A 1 92 ? -8.452 8.284 1.660 1.00 96.81 92 LEU A O 1
ATOM 711 N N . GLU A 1 93 ? -8.614 9.888 3.221 1.00 96.25 93 GLU A N 1
ATOM 712 C CA . GLU A 1 93 ? -8.808 10.975 2.255 1.00 96.25 93 GLU A CA 1
ATOM 713 C C . GLU A 1 93 ? -7.581 11.178 1.359 1.00 96.25 93 GLU A C 1
ATOM 715 O O . GLU A 1 93 ? -7.705 11.284 0.134 1.00 96.25 93 GLU A O 1
ATOM 720 N N . ARG A 1 94 ? -6.378 11.161 1.941 1.00 95.38 94 ARG A N 1
ATOM 721 C CA . ARG A 1 94 ? -5.119 11.294 1.194 1.00 95.38 94 ARG A CA 1
ATOM 722 C C . ARG A 1 94 ? -4.916 10.150 0.209 1.00 95.38 94 ARG A C 1
ATOM 724 O O . ARG A 1 94 ? -4.542 10.399 -0.936 1.00 95.38 94 ARG A O 1
ATOM 731 N N . THR A 1 95 ? -5.194 8.912 0.615 1.00 94.19 95 THR A N 1
ATOM 732 C CA . THR A 1 95 ? -5.120 7.742 -0.267 1.00 94.19 95 THR A CA 1
ATOM 733 C C . THR A 1 95 ? -6.089 7.880 -1.432 1.00 94.19 95 THR A C 1
ATOM 735 O O . THR A 1 95 ? -5.689 7.674 -2.575 1.00 94.19 95 THR A O 1
ATOM 738 N N . ARG A 1 96 ? -7.336 8.294 -1.182 1.00 93.31 96 ARG A N 1
ATOM 739 C CA . ARG A 1 96 ? -8.317 8.528 -2.252 1.00 93.31 96 ARG A CA 1
ATOM 740 C C . ARG A 1 96 ? -7.842 9.560 -3.251 1.00 93.31 96 ARG A C 1
ATOM 742 O O . ARG A 1 96 ? -7.899 9.303 -4.451 1.00 93.31 96 ARG A O 1
ATOM 749 N N . LYS A 1 97 ? -7.351 10.694 -2.751 1.00 93.19 97 LYS A N 1
ATOM 750 C CA . LYS A 1 97 ? -6.819 11.760 -3.592 1.00 93.19 97 LYS A CA 1
ATOM 751 C C . LYS A 1 97 ? -5.712 11.221 -4.501 1.00 93.19 97 LYS A C 1
ATOM 753 O O . LYS A 1 97 ? -5.852 11.304 -5.716 1.00 93.19 97 LYS A O 1
ATOM 758 N N . ILE A 1 98 ? -4.707 10.558 -3.923 1.00 89.94 98 ILE A N 1
ATOM 759 C CA . ILE A 1 98 ? -3.589 9.948 -4.662 1.00 89.94 98 ILE A CA 1
ATOM 760 C C . ILE A 1 98 ? -4.080 8.953 -5.722 1.00 89.94 98 ILE A C 1
ATOM 762 O O . ILE A 1 98 ? -3.603 8.977 -6.850 1.00 89.94 98 ILE A O 1
ATOM 766 N N . CYS A 1 99 ? -5.037 8.085 -5.389 1.00 90.44 99 CYS A N 1
ATOM 767 C CA . CYS A 1 99 ? -5.557 7.089 -6.329 1.00 90.44 99 CYS A CA 1
ATOM 768 C C . CYS A 1 99 ? -6.409 7.692 -7.457 1.00 90.44 99 CYS A C 1
ATOM 770 O O . CYS A 1 99 ? -6.531 7.077 -8.513 1.00 90.44 99 CYS A O 1
ATOM 772 N N . SER A 1 100 ? -7.028 8.852 -7.228 1.00 91.06 100 SER A N 1
ATOM 773 C CA . SER A 1 100 ? -7.864 9.539 -8.219 1.00 91.06 100 SER A CA 1
ATOM 774 C C . SER A 1 100 ? -7.078 10.445 -9.171 1.00 91.06 100 SER A C 1
ATOM 776 O O . SER A 1 100 ? -7.595 10.829 -10.220 1.00 91.06 100 SER A O 1
ATOM 778 N N . GLU A 1 101 ? -5.843 10.802 -8.817 1.00 87.25 101 GLU A N 1
ATOM 779 C CA . GLU A 1 101 ? -5.002 11.678 -9.624 1.00 87.25 101 GLU A CA 1
ATOM 780 C C . GLU A 1 101 ? -4.382 10.928 -10.813 1.00 87.25 101 GLU A C 1
ATOM 782 O O . GLU A 1 101 ? -3.945 9.783 -10.716 1.00 87.25 101 GLU A O 1
ATOM 787 N N . VAL A 1 102 ? -4.320 11.601 -11.967 1.00 89.31 102 VAL A N 1
ATOM 788 C CA . VAL A 1 102 ? -3.677 11.061 -13.182 1.00 89.31 102 VAL A CA 1
ATOM 789 C C . VAL A 1 102 ? -2.159 10.979 -13.010 1.00 89.31 102 VAL A C 1
ATOM 791 O O . VAL A 1 102 ? -1.494 10.140 -13.618 1.00 89.31 102 VAL A O 1
ATOM 794 N N . GLN A 1 103 ? -1.604 11.872 -12.192 1.00 84.12 103 GLN A N 1
ATOM 795 C CA . GLN A 1 103 ? -0.181 11.962 -11.928 1.00 84.12 103 GLN A CA 1
ATOM 796 C C . GLN A 1 103 ? 0.124 11.368 -10.555 1.00 84.12 103 GLN A C 1
ATOM 798 O O . GLN A 1 103 ? -0.501 11.728 -9.564 1.00 84.12 103 GLN A O 1
ATOM 803 N N . ALA A 1 104 ? 1.100 10.461 -10.502 1.00 82.12 104 ALA A N 1
ATOM 804 C CA . ALA A 1 104 ? 1.574 9.913 -9.239 1.00 82.12 104 ALA A CA 1
ATOM 805 C C . ALA A 1 104 ? 2.185 11.022 -8.356 1.00 82.12 104 ALA A C 1
ATOM 807 O O . ALA A 1 104 ? 2.801 11.950 -8.897 1.00 82.12 104 ALA A O 1
ATOM 808 N N . PRO A 1 105 ? 2.072 10.912 -7.018 1.00 86.56 105 PRO A N 1
ATOM 809 C CA . PRO A 1 105 ? 2.693 11.863 -6.110 1.00 86.56 105 PRO A CA 1
ATOM 810 C C . PRO A 1 105 ? 4.221 11.851 -6.271 1.00 86.56 105 PRO A C 1
ATOM 812 O O . PRO A 1 105 ? 4.791 10.846 -6.718 1.00 86.56 105 PRO A O 1
ATOM 815 N N . PRO A 1 106 ? 4.899 12.952 -5.902 1.00 85.31 106 PRO A N 1
ATOM 816 C CA . PRO A 1 106 ? 6.353 12.975 -5.879 1.00 85.31 106 PRO A CA 1
ATOM 817 C C . PRO A 1 106 ? 6.899 11.877 -4.947 1.00 85.31 106 PRO A C 1
ATOM 819 O O . PRO A 1 106 ? 6.225 11.493 -3.983 1.00 85.31 106 PRO A O 1
ATOM 822 N N . PRO A 1 107 ? 8.107 11.355 -5.229 1.00 83.94 107 PRO A N 1
ATOM 823 C CA . PRO A 1 107 ? 8.779 10.438 -4.317 1.00 83.94 107 PRO A CA 1
ATOM 824 C C . PRO A 1 107 ? 8.993 11.094 -2.949 1.00 83.94 107 PRO A C 1
ATOM 826 O O . PRO A 1 107 ? 9.038 12.317 -2.827 1.00 83.94 107 PRO A O 1
ATOM 829 N N . LEU A 1 108 ? 9.145 10.265 -1.917 1.00 84.19 108 LEU A N 1
ATOM 830 C CA . LEU A 1 108 ? 9.591 10.745 -0.614 1.00 84.19 108 LEU A CA 1
ATOM 831 C C . LEU A 1 108 ? 11.087 11.083 -0.687 1.00 84.19 108 LEU A C 1
ATOM 833 O O . LEU A 1 108 ? 11.857 10.302 -1.248 1.00 84.19 108 LEU A O 1
ATOM 837 N N . GLU A 1 109 ? 11.483 12.209 -0.099 1.00 80.44 109 GLU A N 1
ATOM 838 C CA . GLU A 1 109 ? 12.879 12.653 -0.028 1.00 80.44 109 GLU A CA 1
ATOM 839 C C . GLU A 1 109 ? 13.541 12.125 1.251 1.00 80.44 109 GLU A C 1
ATOM 841 O O . GLU A 1 109 ? 12.991 12.293 2.341 1.00 80.44 109 GLU A O 1
ATOM 846 N N . ASP A 1 110 ? 14.695 11.460 1.111 1.00 78.38 110 ASP A N 1
ATOM 847 C CA . ASP A 1 110 ? 15.517 10.918 2.209 1.00 78.38 110 ASP A CA 1
ATOM 848 C C . ASP A 1 110 ? 14.739 10.110 3.269 1.00 78.38 110 ASP A C 1
ATOM 850 O O . ASP A 1 110 ? 15.072 10.078 4.458 1.00 78.38 110 ASP A O 1
ATOM 854 N N . ASP A 1 111 ? 13.685 9.414 2.836 1.00 84.06 111 ASP A N 1
ATOM 855 C CA . ASP A 1 111 ? 12.781 8.726 3.746 1.00 84.06 111 ASP A CA 1
ATOM 856 C C . ASP A 1 111 ? 13.194 7.258 3.976 1.00 84.06 111 ASP A C 1
ATOM 858 O O . ASP A 1 111 ? 13.286 6.466 3.027 1.00 84.06 111 ASP A O 1
ATOM 862 N N . PRO A 1 112 ? 13.374 6.817 5.238 1.00 81.00 112 PRO A N 1
ATOM 863 C CA . PRO A 1 112 ? 13.795 5.453 5.551 1.00 81.00 112 PRO A CA 1
ATOM 864 C C . PRO A 1 112 ? 12.781 4.379 5.128 1.00 81.00 112 PRO A C 1
ATOM 866 O O . PRO A 1 112 ? 13.130 3.196 5.095 1.00 81.00 112 PRO A O 1
ATOM 869 N N . ARG A 1 113 ? 11.536 4.741 4.798 1.00 82.25 113 ARG A N 1
ATOM 870 C CA . ARG A 1 113 ? 10.529 3.818 4.255 1.00 82.25 113 ARG A CA 1
ATOM 871 C C . ARG A 1 113 ? 10.868 3.385 2.829 1.00 82.25 113 ARG A C 1
ATOM 873 O O . ARG A 1 113 ? 10.591 2.236 2.481 1.00 82.25 113 ARG A O 1
ATOM 880 N N . CYS A 1 114 ? 11.525 4.235 2.034 1.00 83.00 114 CYS A N 1
ATOM 881 C CA . CYS A 1 114 ? 11.894 3.927 0.648 1.00 83.00 114 CYS A CA 1
ATOM 882 C C . CYS A 1 114 ? 12.770 2.672 0.548 1.00 83.00 114 CYS A C 1
ATOM 884 O O . CYS A 1 114 ? 12.541 1.835 -0.324 1.00 83.00 114 CYS A O 1
ATOM 886 N N . ARG A 1 115 ? 13.690 2.462 1.501 1.00 78.56 115 ARG A N 1
ATOM 887 C CA . ARG A 1 115 ? 14.630 1.324 1.491 1.00 78.56 115 ARG A CA 1
ATOM 888 C C . ARG A 1 115 ? 13.972 -0.058 1.620 1.00 78.56 115 ARG A C 1
ATOM 890 O O . ARG A 1 115 ? 14.610 -1.061 1.324 1.00 78.56 115 ARG A O 1
ATOM 897 N N . HIS A 1 116 ? 12.727 -0.127 2.098 1.00 79.62 116 HIS A N 1
ATOM 898 C CA . HIS A 1 116 ? 11.963 -1.378 2.212 1.00 79.62 116 HIS A CA 1
ATOM 899 C C . HIS A 1 116 ? 10.723 -1.388 1.306 1.00 79.62 116 HIS A C 1
ATOM 901 O O . HIS A 1 116 ? 9.897 -2.296 1.400 1.00 79.62 116 HIS A O 1
ATOM 907 N N . CYS A 1 117 ? 10.554 -0.368 0.461 1.00 83.56 117 CYS A N 1
ATOM 908 C CA . CYS A 1 117 ? 9.390 -0.234 -0.396 1.00 83.56 117 CYS A CA 1
ATOM 909 C C . CYS A 1 117 ? 9.499 -1.192 -1.587 1.00 83.56 117 CYS A C 1
ATOM 911 O O . CYS A 1 117 ? 10.446 -1.120 -2.368 1.00 83.56 117 CYS A O 1
ATOM 913 N N . SER A 1 118 ? 8.491 -2.042 -1.786 1.00 87.19 118 SER A N 1
ATOM 914 C CA . SER A 1 118 ? 8.410 -2.937 -2.950 1.00 87.19 118 SER A CA 1
ATOM 915 C C . SER A 1 118 ? 8.350 -2.187 -4.285 1.00 87.19 118 SER A C 1
ATOM 917 O O . SER A 1 118 ? 8.688 -2.750 -5.323 1.00 87.19 118 SER A O 1
ATOM 919 N N . HIS A 1 119 ? 7.944 -0.915 -4.273 1.00 85.50 119 HIS A N 1
ATOM 920 C CA . HIS A 1 119 ? 7.877 -0.063 -5.458 1.00 85.50 119 HIS A CA 1
ATOM 921 C C . HIS A 1 119 ? 9.133 0.789 -5.681 1.00 85.50 119 HIS A C 1
ATOM 923 O O . HIS A 1 119 ? 9.154 1.558 -6.639 1.00 85.50 119 HIS A O 1
ATOM 929 N N . VAL A 1 120 ? 10.185 0.676 -4.855 1.00 82.25 120 VAL A N 1
ATOM 930 C CA . VAL A 1 120 ? 11.384 1.531 -4.979 1.00 82.25 120 VAL A CA 1
ATOM 931 C C . VAL A 1 120 ? 12.042 1.424 -6.359 1.00 82.25 120 VAL A C 1
ATOM 933 O O . VAL A 1 120 ? 12.426 2.443 -6.916 1.00 82.25 120 VAL A O 1
ATOM 936 N N . GLY A 1 121 ? 12.063 0.234 -6.972 1.00 79.44 121 GLY A N 1
ATOM 937 C CA . GLY A 1 121 ? 12.610 0.025 -8.322 1.00 79.44 121 GLY A CA 1
ATOM 938 C C . GLY A 1 121 ? 11.756 0.593 -9.465 1.00 79.44 121 GLY A C 1
ATOM 939 O O . GLY A 1 121 ? 12.220 0.674 -10.595 1.00 79.44 121 GLY A O 1
ATOM 940 N N . ILE A 1 122 ? 10.507 0.980 -9.188 1.00 83.00 122 ILE A N 1
ATOM 941 C CA . ILE A 1 122 ? 9.614 1.650 -10.149 1.00 83.00 122 ILE A CA 1
ATOM 942 C C . ILE A 1 122 ? 9.627 3.163 -9.901 1.00 83.00 122 ILE A C 1
ATOM 944 O O . ILE A 1 122 ? 9.670 3.962 -10.837 1.00 83.00 122 ILE A O 1
ATOM 948 N N . CYS A 1 123 ? 9.573 3.554 -8.627 1.00 82.38 123 CYS A N 1
ATOM 949 C CA . CYS A 1 123 ? 9.591 4.942 -8.187 1.00 82.38 123 CYS A CA 1
ATOM 950 C C . CYS A 1 123 ? 10.944 5.604 -8.497 1.00 82.38 123 CYS A C 1
ATOM 952 O O . CYS A 1 123 ? 10.962 6.711 -9.040 1.00 82.38 123 CYS A O 1
ATOM 954 N N . LEU A 1 124 ? 12.037 4.879 -8.224 1.00 83.88 124 LEU A N 1
ATOM 955 C CA . LEU A 1 124 ? 13.437 5.292 -8.357 1.00 83.88 124 LEU A CA 1
ATOM 956 C C . LEU A 1 124 ? 13.692 6.660 -7.700 1.00 83.88 124 LEU A C 1
ATOM 958 O O . LEU A 1 124 ? 14.082 7.603 -8.391 1.00 83.88 124 LEU A O 1
ATOM 962 N N . PRO A 1 125 ? 13.424 6.796 -6.382 1.00 76.31 125 PRO A N 1
ATOM 963 C CA . PRO A 1 125 ? 13.454 8.089 -5.698 1.00 76.31 125 PRO A CA 1
ATOM 964 C C . PRO A 1 125 ? 14.830 8.763 -5.792 1.00 76.31 125 PRO A C 1
ATOM 966 O O . PRO A 1 125 ? 14.891 9.963 -6.033 1.00 76.31 125 PRO A O 1
ATOM 969 N N . ASP A 1 126 ? 15.909 7.978 -5.721 1.00 72.69 126 ASP A N 1
ATOM 970 C CA . ASP A 1 126 ? 17.289 8.482 -5.728 1.00 72.69 126 ASP A CA 1
ATOM 971 C C . ASP A 1 126 ? 17.815 8.793 -7.144 1.00 72.69 126 ASP A C 1
ATOM 973 O O . ASP A 1 126 ? 18.772 9.546 -7.311 1.00 72.69 126 ASP A O 1
ATOM 977 N N . GLU A 1 127 ? 17.203 8.219 -8.186 1.00 69.31 127 GLU A N 1
ATOM 978 C CA . GLU A 1 127 ? 17.647 8.385 -9.582 1.00 69.31 127 GLU A CA 1
ATOM 979 C C . GLU A 1 127 ? 16.881 9.497 -10.310 1.00 69.31 127 GLU A C 1
ATOM 981 O O . GLU A 1 127 ? 17.271 9.940 -11.396 1.00 69.31 127 GLU A O 1
ATOM 986 N N . ARG A 1 128 ? 15.788 9.989 -9.719 1.00 59.41 128 ARG A N 1
ATOM 987 C CA . ARG A 1 128 ? 15.016 11.098 -10.276 1.00 59.41 128 ARG A CA 1
ATOM 988 C C . ARG A 1 128 ? 15.619 12.441 -9.875 1.00 59.41 128 ARG A C 1
ATOM 990 O O . ARG A 1 128 ? 15.143 13.106 -8.964 1.00 59.41 128 ARG A O 1
ATOM 997 N N . SER A 1 129 ? 16.559 12.919 -10.687 1.00 55.41 129 SER A N 1
ATOM 998 C CA . SER A 1 129 ? 16.604 14.353 -10.996 1.00 55.41 129 SER A CA 1
ATOM 999 C C . SER A 1 129 ? 15.673 14.616 -12.189 1.00 55.41 129 SER A C 1
ATOM 1001 O O . SER A 1 129 ? 15.727 13.932 -13.212 1.00 55.41 129 SER A O 1
ATOM 1003 N N . LEU A 1 130 ? 14.717 15.526 -12.001 1.00 52.16 130 LEU A N 1
ATOM 1004 C CA . LEU A 1 130 ? 13.539 15.738 -12.849 1.00 52.16 130 LEU A CA 1
ATOM 1005 C C . LEU A 1 130 ? 13.869 15.889 -14.346 1.00 52.16 130 LEU A C 1
ATOM 1007 O O . LEU A 1 130 ? 14.412 16.900 -14.784 1.00 52.16 130 LEU A O 1
ATOM 1011 N N . SER A 1 131 ? 13.421 14.929 -15.153 1.00 53.06 131 SER A N 1
ATOM 1012 C CA . SER A 1 131 ? 13.180 15.117 -16.585 1.00 53.06 131 SER A CA 1
ATOM 1013 C C . SER A 1 131 ? 11.918 14.360 -17.000 1.00 53.06 131 SER A C 1
ATOM 1015 O O . SER A 1 131 ? 11.496 13.409 -16.333 1.00 53.06 131 SER A O 1
ATOM 1017 N N . ALA A 1 132 ? 11.263 14.814 -18.070 1.00 50.69 132 ALA A N 1
ATOM 1018 C CA . ALA A 1 132 ? 10.090 14.134 -18.597 1.00 50.69 132 ALA A CA 1
ATOM 1019 C C . ALA A 1 132 ? 10.491 12.737 -19.096 1.00 50.69 132 ALA A C 1
ATOM 1021 O O . ALA A 1 132 ? 11.359 12.585 -19.956 1.00 50.69 132 ALA A O 1
ATOM 1022 N N . VAL A 1 133 ? 9.859 11.698 -18.549 1.00 48.38 133 VAL A N 1
ATOM 1023 C CA . VAL A 1 133 ? 10.063 10.322 -19.006 1.00 48.38 133 VAL A CA 1
ATOM 1024 C C . VAL A 1 133 ? 9.406 10.175 -20.380 1.00 48.38 133 VAL A C 1
ATOM 1026 O O . VAL A 1 133 ? 8.195 10.021 -20.487 1.00 48.38 133 VAL A O 1
ATOM 1029 N N . HIS A 1 134 ? 10.213 10.225 -21.440 1.00 46.47 134 HIS A N 1
ATOM 1030 C CA . HIS A 1 134 ? 9.751 10.092 -22.827 1.00 46.47 134 HIS A CA 1
ATOM 1031 C C . HIS A 1 134 ? 9.546 8.632 -23.284 1.00 46.47 134 HIS A C 1
ATOM 1033 O O . HIS A 1 134 ? 9.178 8.407 -24.435 1.00 46.47 134 HIS A O 1
ATOM 1039 N N . ARG A 1 135 ? 9.797 7.627 -22.425 1.00 47.88 135 ARG A N 1
ATOM 1040 C CA . ARG A 1 135 ? 9.750 6.200 -22.804 1.00 47.88 135 ARG A CA 1
ATOM 1041 C C . ARG A 1 135 ? 9.089 5.294 -21.762 1.00 47.88 135 ARG A C 1
ATOM 1043 O O . ARG A 1 135 ? 9.275 5.473 -20.562 1.00 47.88 135 ARG A O 1
ATOM 1050 N N . ARG A 1 136 ? 8.348 4.291 -22.243 1.00 44.56 136 ARG A N 1
ATOM 1051 C CA . ARG A 1 136 ? 7.625 3.282 -21.445 1.00 44.56 136 ARG A CA 1
ATOM 1052 C C . ARG A 1 136 ? 8.616 2.337 -20.747 1.00 44.56 136 ARG A C 1
ATOM 1054 O O . ARG A 1 136 ? 9.519 1.815 -21.392 1.00 44.56 136 ARG A O 1
ATOM 1061 N N . ILE A 1 137 ? 8.443 2.111 -19.443 1.00 45.75 137 ILE A N 1
ATOM 1062 C CA . ILE A 1 137 ? 9.227 1.134 -18.667 1.00 45.75 137 ILE A CA 1
ATOM 1063 C C . ILE A 1 137 ? 8.622 -0.259 -18.902 1.00 45.75 137 ILE A C 1
ATOM 1065 O O . ILE A 1 137 ? 7.431 -0.458 -18.662 1.00 45.75 137 ILE A O 1
ATOM 1069 N N . LEU A 1 138 ? 9.428 -1.210 -19.384 1.00 46.56 138 LEU A N 1
ATOM 1070 C CA . LEU A 1 138 ? 9.043 -2.614 -19.570 1.00 46.56 138 LEU A CA 1
ATOM 1071 C C . LEU A 1 138 ? 9.635 -3.472 -18.440 1.00 46.56 138 LEU A C 1
ATOM 1073 O O . LEU A 1 138 ? 10.780 -3.268 -18.041 1.00 46.56 138 LEU A O 1
ATOM 1077 N N . VAL A 1 139 ? 8.863 -4.440 -17.936 1.00 47.41 139 VAL A N 1
ATOM 1078 C CA . VAL A 1 139 ? 9.319 -5.416 -16.929 1.00 47.41 139 VAL A CA 1
ATOM 1079 C C . VAL A 1 139 ? 10.463 -6.261 -17.507 1.00 47.41 139 VAL A C 1
ATOM 1081 O O . VAL A 1 139 ? 10.435 -6.625 -18.685 1.00 47.41 139 VAL A O 1
ATOM 1084 N N . ALA A 1 140 ? 11.469 -6.576 -16.684 1.00 49.53 140 ALA A N 1
ATOM 1085 C CA . ALA A 1 140 ? 12.564 -7.463 -17.062 1.00 49.53 140 ALA A CA 1
ATOM 1086 C C . ALA A 1 140 ? 12.019 -8.853 -17.436 1.00 49.53 140 ALA A C 1
ATOM 1088 O O . ALA A 1 140 ? 11.475 -9.560 -16.590 1.00 49.53 140 ALA A O 1
ATOM 1089 N N . ASN A 1 141 ? 12.163 -9.238 -18.706 1.00 59.31 141 ASN A N 1
ATOM 1090 C CA . ASN A 1 141 ? 12.005 -10.622 -19.132 1.00 59.31 141 ASN A CA 1
ATOM 1091 C C . ASN A 1 141 ? 13.376 -11.300 -18.958 1.00 59.31 141 ASN A C 1
ATOM 1093 O O . ASN A 1 141 ? 14.283 -10.949 -19.711 1.00 59.31 141 ASN A O 1
ATOM 1097 N N . PRO A 1 142 ? 13.568 -12.222 -17.995 1.00 58.59 142 PRO A N 1
ATOM 1098 C CA . PRO A 1 142 ? 14.872 -12.842 -17.740 1.00 58.59 142 PRO A CA 1
ATOM 1099 C C . PRO A 1 142 ? 15.420 -13.628 -18.945 1.00 58.59 142 PRO A C 1
ATOM 1101 O O . PRO A 1 142 ? 16.629 -13.825 -19.034 1.00 58.59 142 PRO A O 1
ATOM 1104 N N . ASP A 1 143 ? 14.555 -14.012 -19.891 1.00 63.41 143 ASP A N 1
ATOM 1105 C CA . ASP A 1 143 ? 14.926 -14.688 -21.141 1.00 63.41 143 ASP A CA 1
ATOM 1106 C C . ASP A 1 143 ? 14.965 -13.745 -22.361 1.00 63.41 143 ASP A C 1
ATOM 1108 O O . ASP A 1 143 ? 15.306 -14.162 -23.474 1.00 63.41 143 ASP A O 1
ATOM 1112 N N . GLY A 1 144 ? 14.586 -12.479 -22.167 1.00 72.25 144 GLY A N 1
ATOM 1113 C CA . GLY A 1 144 ? 14.584 -11.437 -23.185 1.00 72.25 144 GLY A CA 1
ATOM 1114 C C . GLY A 1 144 ? 15.943 -10.749 -23.298 1.00 72.25 144 GLY A C 1
ATOM 1115 O O . GLY A 1 144 ? 16.630 -10.514 -22.310 1.00 72.25 144 GLY A O 1
ATOM 1116 N N . GLN A 1 145 ? 16.340 -10.413 -24.519 1.00 83.12 145 GLN A N 1
ATOM 1117 C CA . GLN A 1 145 ? 17.597 -9.744 -24.837 1.00 83.12 145 GLN A CA 1
ATOM 1118 C C . GLN A 1 145 ? 17.325 -8.485 -25.662 1.00 83.12 145 GLN A C 1
ATOM 1120 O O . GLN A 1 145 ? 16.388 -8.438 -26.465 1.00 83.12 145 GLN A O 1
ATOM 1125 N N . VAL A 1 146 ? 18.166 -7.466 -25.484 1.00 88.94 146 VAL A N 1
ATOM 1126 C CA . VAL A 1 146 ? 18.190 -6.290 -26.359 1.00 88.94 146 VAL A CA 1
ATOM 1127 C C . VAL A 1 146 ? 19.118 -6.587 -27.534 1.00 88.94 146 VAL A C 1
ATOM 1129 O O . VAL A 1 146 ? 20.293 -6.895 -27.343 1.00 88.94 146 VAL A O 1
ATOM 1132 N N . LEU A 1 147 ? 18.594 -6.513 -28.758 1.00 91.94 147 LEU A N 1
ATOM 1133 C CA . LEU A 1 147 ? 19.398 -6.688 -29.965 1.00 91.94 147 LEU A CA 1
ATOM 1134 C C . LEU A 1 147 ? 20.110 -5.383 -30.309 1.00 91.94 147 LEU A C 1
ATOM 1136 O O . LEU A 1 147 ? 19.463 -4.384 -30.607 1.00 91.94 147 LEU A O 1
ATOM 1140 N N . HIS A 1 148 ? 21.437 -5.408 -30.340 1.00 95.12 148 HIS A N 1
ATOM 1141 C CA . HIS A 1 148 ? 22.237 -4.295 -30.841 1.00 95.12 148 HIS A CA 1
ATOM 1142 C C . HIS A 1 148 ? 22.643 -4.564 -32.290 1.00 95.12 148 HIS A C 1
ATOM 1144 O O . HIS A 1 148 ? 23.454 -5.448 -32.562 1.00 95.12 148 HIS A O 1
ATOM 1150 N N . LEU A 1 149 ? 22.087 -3.796 -33.224 1.00 94.81 149 LEU A N 1
ATOM 1151 C CA . LEU A 1 149 ? 22.460 -3.853 -34.631 1.00 94.81 149 LEU A CA 1
ATOM 1152 C C . LEU A 1 149 ? 23.620 -2.888 -34.866 1.00 94.81 149 LEU A C 1
ATOM 1154 O O . LEU A 1 149 ? 23.420 -1.677 -34.910 1.00 94.81 149 LEU A O 1
ATOM 1158 N N . THR A 1 150 ? 24.838 -3.420 -34.944 1.00 95.31 150 THR A N 1
ATOM 1159 C CA . THR A 1 150 ? 26.074 -2.620 -34.888 1.00 95.31 150 THR A CA 1
ATOM 1160 C C . THR A 1 150 ? 26.845 -2.538 -36.196 1.00 95.31 150 THR A C 1
ATOM 1162 O O . THR A 1 150 ? 27.804 -1.778 -36.264 1.00 95.31 150 THR A O 1
ATOM 1165 N N . THR A 1 151 ? 26.473 -3.309 -37.220 1.00 93.62 151 THR A N 1
ATOM 1166 C CA . THR A 1 151 ? 27.241 -3.408 -38.468 1.00 93.62 151 THR A CA 1
ATOM 1167 C C . THR A 1 151 ? 26.690 -2.460 -39.541 1.00 93.62 151 THR A C 1
ATOM 1169 O O . THR A 1 151 ? 25.612 -2.734 -40.073 1.00 93.62 151 THR A O 1
ATOM 1172 N N . PRO A 1 152 ? 27.418 -1.392 -39.919 1.00 92.94 152 PRO A N 1
ATOM 1173 C CA . PRO A 1 152 ? 27.068 -0.509 -41.033 1.00 92.94 152 PRO A CA 1
ATOM 1174 C C . PRO A 1 152 ? 26.698 -1.249 -42.319 1.00 92.94 152 PRO A C 1
ATOM 1176 O O . PRO A 1 152 ? 27.387 -2.184 -42.722 1.00 92.94 152 PRO A O 1
ATOM 1179 N N . GLY A 1 153 ? 25.630 -0.813 -42.985 1.00 91.75 153 GLY A N 1
ATOM 1180 C CA . GLY A 1 153 ? 25.151 -1.394 -44.242 1.00 91.75 153 GLY A CA 1
ATOM 1181 C C . GLY A 1 153 ? 24.472 -2.759 -44.102 1.00 91.75 153 GLY A C 1
ATOM 1182 O O . GLY A 1 153 ? 24.085 -3.349 -45.110 1.00 91.75 153 GLY A O 1
ATOM 1183 N N . SER A 1 154 ? 24.312 -3.270 -42.876 1.00 96.31 154 SER A N 1
ATOM 1184 C CA . SER A 1 154 ? 23.544 -4.489 -42.636 1.00 96.31 154 SER A CA 1
ATOM 1185 C C . SER A 1 154 ? 22.036 -4.234 -42.685 1.00 96.31 154 SER A C 1
ATOM 1187 O O . SER A 1 154 ? 21.560 -3.107 -42.534 1.00 96.31 154 SER A O 1
ATOM 1189 N N . ARG A 1 155 ? 21.272 -5.308 -42.891 1.00 96.81 155 ARG A N 1
ATOM 1190 C CA . ARG A 1 155 ? 19.814 -5.312 -42.937 1.00 96.81 155 ARG A CA 1
ATOM 1191 C C . ARG A 1 155 ? 19.246 -6.362 -41.993 1.00 96.81 155 ARG A C 1
ATOM 1193 O O . ARG A 1 155 ? 19.491 -7.556 -42.165 1.00 96.81 155 ARG A O 1
ATOM 1200 N N . ALA A 1 156 ? 18.421 -5.924 -41.048 1.00 97.25 156 ALA A N 1
ATOM 1201 C CA . ALA A 1 156 ? 17.619 -6.788 -40.194 1.00 97.25 156 ALA A CA 1
ATOM 1202 C C . ALA A 1 156 ? 16.249 -7.071 -40.831 1.00 97.25 156 ALA A C 1
ATOM 1204 O O . ALA A 1 156 ? 15.531 -6.170 -41.279 1.00 97.25 156 ALA A O 1
ATOM 1205 N N . SER A 1 157 ? 15.856 -8.341 -40.863 1.00 97.50 157 SER A N 1
ATOM 1206 C CA . SER A 1 157 ? 14.586 -8.800 -41.432 1.00 97.50 157 SER A CA 1
ATOM 1207 C C . SER A 1 157 ? 13.955 -9.907 -40.597 1.00 97.50 157 SER A C 1
ATOM 1209 O O . SER A 1 157 ? 14.629 -10.512 -39.767 1.00 97.50 157 SER A O 1
ATOM 1211 N N . ILE A 1 158 ? 12.656 -10.158 -40.785 1.00 97.06 158 ILE A N 1
ATOM 1212 C CA . ILE A 1 158 ? 11.985 -11.291 -40.144 1.00 97.06 158 ILE A CA 1
ATOM 1213 C C . ILE A 1 158 ? 11.919 -12.480 -41.100 1.00 97.06 158 ILE A C 1
ATOM 1215 O O . ILE A 1 158 ? 11.477 -12.353 -42.241 1.00 97.06 158 ILE A O 1
ATOM 1219 N N . HIS A 1 159 ? 12.328 -13.652 -40.626 1.00 95.56 159 HIS A N 1
ATOM 1220 C CA . HIS A 1 159 ? 12.238 -14.902 -41.368 1.00 95.56 159 HIS A CA 1
ATOM 1221 C C . HIS A 1 159 ? 11.882 -16.048 -40.416 1.00 95.56 159 HIS A C 1
ATOM 1223 O O . HIS A 1 159 ? 12.630 -16.349 -39.490 1.00 95.56 159 HIS A O 1
ATOM 1229 N N . ARG A 1 160 ? 10.723 -16.687 -40.637 1.00 93.44 160 ARG A N 1
ATOM 1230 C CA . ARG A 1 160 ? 10.229 -17.836 -39.844 1.00 93.44 160 ARG A CA 1
ATOM 1231 C C . ARG A 1 160 ? 10.284 -17.606 -38.319 1.00 93.44 160 ARG A C 1
ATOM 1233 O O . ARG A 1 160 ? 10.806 -18.439 -37.587 1.00 93.44 160 ARG A O 1
ATOM 1240 N N . GLY A 1 161 ? 9.781 -16.456 -37.855 1.00 91.88 161 GLY A N 1
ATOM 1241 C CA . GLY A 1 161 ? 9.757 -16.097 -36.425 1.00 91.88 161 GLY A CA 1
ATOM 1242 C C . GLY A 1 161 ? 11.107 -15.653 -35.851 1.00 91.88 161 GLY A C 1
ATOM 1243 O O . GLY A 1 161 ? 11.244 -15.478 -34.646 1.00 91.88 161 GLY A O 1
ATOM 1244 N N . ARG A 1 162 ? 12.126 -15.455 -36.693 1.00 96.44 162 ARG A N 1
ATOM 1245 C CA . ARG A 1 162 ? 13.449 -14.996 -36.264 1.00 96.44 162 ARG A CA 1
ATOM 1246 C C . ARG A 1 162 ? 13.775 -13.640 -36.855 1.00 96.44 162 ARG A C 1
ATOM 1248 O O . ARG A 1 162 ? 13.481 -13.386 -38.021 1.00 96.44 162 ARG A O 1
ATOM 1255 N N . VAL A 1 163 ? 14.435 -12.807 -36.063 1.00 96.81 163 VAL A N 1
ATOM 1256 C CA . VAL A 1 163 ? 15.173 -11.647 -36.554 1.00 96.81 163 VAL A CA 1
ATOM 1257 C C . VAL A 1 163 ? 16.470 -12.163 -37.162 1.00 96.81 163 VAL A C 1
ATOM 1259 O O . VAL A 1 163 ? 17.245 -12.811 -36.466 1.00 96.81 163 VAL A O 1
ATOM 1262 N N . VAL A 1 164 ? 16.686 -11.914 -38.449 1.00 96.94 164 VAL A N 1
ATOM 1263 C CA . VAL A 1 164 ? 17.889 -12.302 -39.195 1.00 96.94 164 VAL A CA 1
ATOM 1264 C C . VAL A 1 164 ? 18.576 -11.038 -39.689 1.00 96.94 164 VAL A C 1
ATOM 1266 O O . VAL A 1 164 ? 17.933 -10.200 -40.326 1.00 96.94 164 VAL A O 1
ATOM 1269 N N . VAL A 1 165 ? 19.870 -10.907 -39.405 1.00 97.06 165 VAL A N 1
ATOM 1270 C CA . VAL A 1 165 ? 20.696 -9.765 -39.807 1.00 97.06 165 VAL A CA 1
ATOM 1271 C C . VAL A 1 165 ? 21.663 -10.215 -40.891 1.00 97.06 165 VAL A C 1
ATOM 1273 O O . VAL A 1 165 ? 22.408 -11.175 -40.698 1.00 97.06 165 VAL A O 1
ATOM 1276 N N . LYS A 1 166 ? 21.655 -9.524 -42.031 1.00 96.81 166 LYS A N 1
ATOM 1277 C CA . LYS A 1 166 ? 22.553 -9.802 -43.155 1.00 96.81 166 LYS A CA 1
ATOM 1278 C C . LYS A 1 166 ? 23.382 -8.587 -43.525 1.00 96.81 166 LYS A C 1
ATOM 1280 O O . LYS A 1 166 ? 22.882 -7.473 -43.433 1.00 96.81 166 LYS A O 1
ATOM 1285 N N . SER A 1 167 ? 24.605 -8.798 -43.989 1.00 95.12 167 SER A N 1
ATOM 1286 C CA . SER A 1 167 ? 25.386 -7.787 -44.704 1.00 95.12 167 SER A CA 1
ATOM 1287 C C . SER A 1 167 ? 25.734 -8.350 -46.072 1.00 95.12 167 SER A C 1
ATOM 1289 O O . SER A 1 167 ? 26.293 -9.442 -46.161 1.00 95.12 167 SER A O 1
ATOM 1291 N N . ALA A 1 168 ? 25.336 -7.648 -47.136 1.00 88.12 168 ALA A N 1
ATOM 1292 C CA . ALA A 1 168 ? 25.281 -8.221 -48.481 1.00 88.12 168 ALA A CA 1
ATOM 1293 C C . ALA A 1 168 ? 24.542 -9.583 -48.470 1.00 88.12 168 ALA A C 1
ATOM 1295 O O . ALA A 1 168 ? 23.374 -9.634 -48.077 1.00 88.12 168 ALA A O 1
ATOM 1296 N N . ASP A 1 169 ? 25.214 -10.672 -48.847 1.00 87.12 169 ASP A N 1
ATOM 1297 C CA . ASP A 1 169 ? 24.647 -12.028 -48.882 1.00 87.12 169 ASP A CA 1
ATOM 1298 C C . ASP A 1 169 ? 25.004 -12.890 -47.656 1.00 87.12 169 ASP A C 1
ATOM 1300 O O . ASP A 1 169 ? 24.535 -14.025 -47.536 1.00 87.12 169 ASP A O 1
ATOM 1304 N N . GLU A 1 170 ? 25.790 -12.359 -46.718 1.00 93.06 170 GLU A N 1
ATOM 1305 C CA . GLU A 1 170 ? 26.236 -13.079 -45.526 1.00 93.06 170 GLU A CA 1
ATOM 1306 C C . GLU A 1 170 ? 25.277 -12.861 -44.347 1.00 93.06 170 GLU A C 1
ATOM 1308 O O . GLU A 1 170 ? 24.908 -11.730 -44.021 1.00 93.06 170 GLU A O 1
ATOM 1313 N N . GLU A 1 171 ? 24.868 -13.949 -43.685 1.00 95.38 171 GLU A N 1
ATOM 1314 C CA . GLU A 1 171 ? 24.125 -13.882 -42.423 1.00 95.38 171 GLU A CA 1
ATOM 1315 C C . GLU A 1 171 ? 25.090 -13.634 -41.263 1.00 95.38 171 GLU A C 1
ATOM 1317 O O . GLU A 1 171 ? 25.898 -14.490 -40.920 1.00 95.38 171 GLU A O 1
ATOM 1322 N N . LEU A 1 172 ? 24.960 -12.465 -40.635 1.00 93.50 172 LEU A N 1
ATOM 1323 C CA . LEU A 1 172 ? 25.763 -12.073 -39.478 1.00 93.50 172 LEU A CA 1
ATOM 1324 C C . LEU A 1 172 ? 25.233 -12.683 -38.176 1.00 93.50 172 LEU A C 1
ATOM 1326 O O . LEU A 1 172 ? 25.982 -12.870 -37.220 1.00 93.50 172 LEU A O 1
ATOM 1330 N N . GLY A 1 173 ? 23.932 -12.975 -38.119 1.00 93.81 173 GLY A N 1
ATOM 1331 C CA . GLY A 1 173 ? 23.328 -13.634 -36.970 1.00 93.81 173 GLY A CA 1
ATOM 1332 C C . GLY A 1 173 ? 21.806 -13.644 -36.988 1.00 93.81 173 GLY A C 1
ATOM 1333 O O . GLY A 1 173 ? 21.155 -12.953 -37.779 1.00 93.81 173 GLY A O 1
ATOM 1334 N N . SER A 1 174 ? 21.231 -14.421 -36.067 1.00 94.88 174 SER A N 1
ATOM 1335 C CA . SER A 1 174 ? 19.786 -14.472 -35.875 1.00 94.88 174 SER A CA 1
ATOM 1336 C C . SER A 1 174 ? 19.356 -14.733 -34.432 1.00 94.88 174 SER A C 1
ATOM 1338 O O . SER A 1 174 ? 20.016 -15.458 -33.687 1.00 94.88 174 SER A O 1
ATOM 1340 N N . ALA A 1 175 ? 18.184 -14.212 -34.062 1.00 92.88 175 ALA A N 1
ATOM 1341 C CA . ALA A 1 175 ? 17.549 -14.422 -32.760 1.00 92.88 175 ALA A CA 1
ATOM 1342 C C . ALA A 1 175 ? 16.042 -14.714 -32.914 1.00 92.88 175 ALA A C 1
ATOM 1344 O O . ALA A 1 175 ? 15.414 -14.150 -33.813 1.00 92.88 175 ALA A O 1
ATOM 1345 N N . PRO A 1 176 ? 15.430 -15.578 -32.075 1.00 93.06 176 PRO A N 1
ATOM 1346 C CA . PRO A 1 176 ? 13.971 -15.716 -32.027 1.00 93.06 176 PRO A CA 1
ATOM 1347 C C . PRO A 1 176 ? 13.328 -14.383 -31.640 1.00 93.06 176 PRO A C 1
ATOM 1349 O O . PRO A 1 176 ? 13.786 -13.759 -30.681 1.00 93.06 176 PRO A O 1
ATOM 1352 N N . ILE A 1 177 ? 12.275 -13.956 -32.342 1.00 91.81 177 ILE A N 1
ATOM 1353 C CA . ILE A 1 177 ? 11.620 -12.670 -32.052 1.00 91.81 177 ILE A CA 1
ATOM 1354 C C . ILE A 1 177 ? 10.985 -12.652 -30.656 1.00 91.81 177 ILE A C 1
ATOM 1356 O O . ILE A 1 177 ? 10.912 -11.608 -30.022 1.00 91.81 177 ILE A O 1
ATOM 1360 N N . GLU A 1 178 ? 10.605 -13.817 -30.134 1.00 88.62 178 GLU A N 1
ATOM 1361 C CA . GLU A 1 178 ? 10.040 -14.001 -28.795 1.00 88.62 178 GLU A CA 1
ATOM 1362 C C . GLU A 1 178 ? 11.050 -13.701 -27.678 1.00 88.62 178 GLU A C 1
ATOM 1364 O O . GLU A 1 178 ? 10.657 -13.452 -26.541 1.00 88.62 178 GLU A O 1
ATOM 1369 N N . ARG A 1 179 ? 12.352 -13.715 -27.995 1.00 88.81 179 ARG A N 1
ATOM 1370 C CA . ARG A 1 179 ? 13.429 -13.347 -27.068 1.00 88.81 179 ARG A CA 1
ATOM 1371 C C . ARG A 1 179 ? 13.888 -11.903 -27.237 1.00 88.81 179 ARG A C 1
ATOM 1373 O O . ARG A 1 179 ? 14.822 -11.496 -26.558 1.00 88.81 179 ARG A O 1
ATOM 1380 N N . VAL A 1 180 ? 13.280 -11.122 -28.126 1.00 89.88 180 VAL A N 1
ATOM 1381 C CA . VAL A 1 180 ? 13.681 -9.730 -28.359 1.00 89.88 180 VAL A CA 1
ATOM 1382 C C . VAL A 1 180 ? 12.862 -8.814 -27.460 1.00 89.88 180 VAL A C 1
ATOM 1384 O O . VAL A 1 180 ? 11.662 -8.659 -27.653 1.00 89.88 180 VAL A O 1
ATOM 1387 N N . GLN A 1 181 ? 13.516 -8.195 -26.478 1.00 87.06 181 GLN A N 1
ATOM 1388 C CA . GLN A 1 181 ? 12.890 -7.222 -25.573 1.00 87.06 181 GLN A CA 1
ATOM 1389 C C . GLN A 1 181 ? 12.944 -5.793 -26.135 1.00 87.06 181 GLN A C 1
ATOM 1391 O O . GLN A 1 181 ? 12.091 -4.957 -25.844 1.00 87.06 181 GLN A O 1
ATOM 1396 N N . GLY A 1 182 ? 13.953 -5.513 -26.955 1.00 90.31 182 GLY A N 1
ATOM 1397 C CA . GLY A 1 182 ? 14.168 -4.225 -27.597 1.00 90.31 182 GLY A CA 1
ATOM 1398 C C . GLY A 1 182 ? 15.242 -4.334 -28.667 1.00 90.31 182 GLY A C 1
ATOM 1399 O O . GLY A 1 182 ? 15.987 -5.315 -28.718 1.00 90.31 182 GLY A O 1
ATOM 1400 N N . VAL A 1 183 ? 15.321 -3.324 -29.524 1.00 93.06 183 VAL A N 1
ATOM 1401 C CA . VAL A 1 183 ? 16.338 -3.218 -30.570 1.00 93.06 183 VAL A CA 1
ATOM 1402 C C . VAL A 1 183 ? 17.002 -1.855 -30.479 1.00 93.06 183 VAL A C 1
ATOM 1404 O O . VAL A 1 183 ? 16.319 -0.847 -30.343 1.00 93.06 183 VAL A O 1
ATOM 1407 N N . THR A 1 184 ? 18.327 -1.826 -30.565 1.00 95.31 184 THR A N 1
ATOM 1408 C CA . THR A 1 184 ? 19.120 -0.603 -30.688 1.00 95.31 184 THR A CA 1
ATOM 1409 C C . THR A 1 184 ? 19.875 -0.624 -32.007 1.00 95.31 184 THR A C 1
ATOM 1411 O O . THR A 1 184 ? 20.628 -1.562 -32.279 1.00 95.31 184 THR A O 1
ATOM 1414 N N . VAL A 1 185 ? 19.682 0.407 -32.816 1.00 94.25 185 VAL A N 1
ATOM 1415 C CA . VAL A 1 185 ? 20.247 0.554 -34.152 1.00 94.25 185 VAL A CA 1
ATOM 1416 C C . VAL A 1 185 ? 21.421 1.518 -34.087 1.00 94.25 185 VAL A C 1
ATOM 1418 O O . VAL A 1 185 ? 21.261 2.698 -33.794 1.00 94.25 185 VAL A O 1
ATOM 1421 N N . HIS A 1 186 ? 22.624 1.025 -34.371 1.00 90.94 186 HIS A N 1
ATOM 1422 C CA . HIS A 1 186 ? 23.824 1.854 -34.370 1.00 90.94 186 HIS A CA 1
ATOM 1423 C C . HIS A 1 186 ? 24.231 2.191 -35.803 1.00 90.94 186 HIS A C 1
ATOM 1425 O O . HIS A 1 186 ? 24.668 1.326 -36.561 1.00 90.94 186 HIS A O 1
ATOM 1431 N N . GLY A 1 187 ? 24.128 3.468 -36.167 1.00 87.38 187 GLY A N 1
ATOM 1432 C CA . GLY A 1 187 ? 24.556 3.958 -37.477 1.00 87.38 187 GLY A CA 1
ATOM 1433 C C . GLY A 1 187 ? 23.603 3.583 -38.616 1.00 87.38 187 GLY A C 1
ATOM 1434 O O . GLY A 1 187 ? 22.387 3.547 -38.450 1.00 87.38 187 GLY A O 1
ATOM 1435 N N . ASN A 1 188 ? 24.155 3.359 -39.807 1.00 91.00 188 ASN A N 1
ATOM 1436 C CA . ASN A 1 188 ? 23.405 3.090 -41.035 1.00 91.00 188 ASN A CA 1
ATOM 1437 C C . ASN A 1 188 ? 23.049 1.601 -41.168 1.00 91.00 188 ASN A C 1
ATOM 1439 O O . ASN A 1 188 ? 23.641 0.877 -41.967 1.00 91.00 188 ASN A O 1
ATOM 1443 N N . VAL A 1 189 ? 22.074 1.149 -40.386 1.00 95.56 189 VAL A N 1
ATOM 1444 C CA . VAL A 1 189 ? 21.503 -0.198 -40.498 1.00 95.56 189 VAL A CA 1
ATOM 1445 C C . VAL A 1 189 ? 20.066 -0.111 -40.992 1.00 95.56 189 VAL A C 1
ATOM 1447 O O . VAL A 1 189 ? 19.269 0.678 -40.486 1.00 95.56 189 VAL A O 1
ATOM 1450 N N . ASP A 1 190 ? 19.717 -0.974 -41.939 1.00 95.50 190 ASP A N 1
ATOM 1451 C CA . ASP A 1 190 ? 18.354 -1.094 -42.434 1.00 95.50 190 ASP A CA 1
ATOM 1452 C C . ASP A 1 190 ? 17.529 -2.054 -41.573 1.00 95.50 190 ASP A C 1
ATOM 1454 O O . ASP A 1 190 ? 17.949 -3.170 -41.264 1.00 95.50 190 ASP A O 1
ATOM 1458 N N . ILE A 1 191 ? 16.282 -1.686 -41.288 1.00 96.94 191 ILE A N 1
ATOM 1459 C CA . ILE A 1 191 ? 15.279 -2.614 -40.761 1.00 96.94 191 ILE A CA 1
ATOM 1460 C C . ILE A 1 191 ? 14.179 -2.767 -41.804 1.00 96.94 191 ILE A C 1
ATOM 1462 O O . ILE A 1 191 ? 13.584 -1.794 -42.264 1.00 96.94 191 ILE A O 1
ATOM 1466 N N . SER A 1 192 ? 13.890 -4.007 -42.197 1.00 97.38 192 SER A N 1
ATOM 1467 C CA . SER A 1 192 ? 12.795 -4.271 -43.130 1.00 97.38 192 SER A CA 1
ATOM 1468 C C . SER A 1 192 ? 11.448 -3.835 -42.540 1.00 97.38 192 SER A C 1
ATOM 1470 O O . SER A 1 192 ? 11.183 -4.038 -41.354 1.00 97.38 192 SER A O 1
ATOM 1472 N N . SER A 1 193 ? 10.549 -3.320 -43.380 1.00 97.25 193 SER A N 1
ATOM 1473 C CA . SER A 1 193 ? 9.213 -2.884 -42.948 1.00 97.25 193 SER A CA 1
ATOM 1474 C C . SER A 1 193 ? 8.398 -4.011 -42.306 1.00 97.25 193 SER A C 1
ATOM 1476 O O . SER A 1 193 ? 7.650 -3.770 -41.364 1.00 97.25 193 SER A O 1
ATOM 1478 N N . ALA A 1 194 ? 8.569 -5.252 -42.779 1.00 96.44 194 ALA A N 1
ATOM 1479 C CA . ALA A 1 194 ? 7.931 -6.424 -42.186 1.00 96.44 194 ALA A CA 1
ATOM 1480 C C . ALA A 1 194 ? 8.398 -6.651 -40.741 1.00 96.44 194 A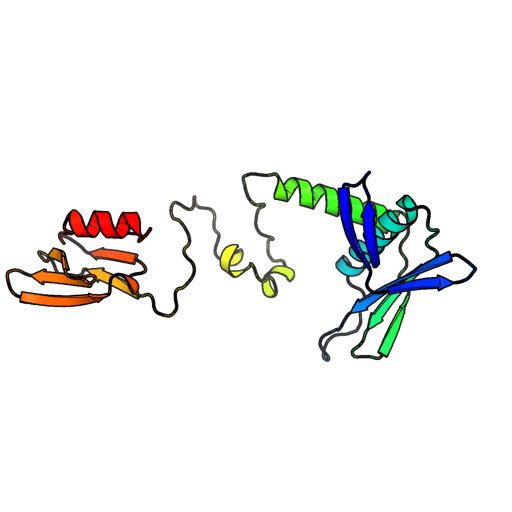LA A C 1
ATOM 1482 O O . ALA A 1 194 ? 7.576 -6.889 -39.864 1.00 96.44 194 ALA A O 1
ATOM 1483 N N . LEU A 1 195 ? 9.700 -6.519 -40.481 1.00 97.12 195 LEU A N 1
ATOM 1484 C CA . LEU A 1 195 ? 10.249 -6.659 -39.137 1.00 97.12 195 LEU A CA 1
ATOM 1485 C C . LEU A 1 195 ? 9.824 -5.502 -38.217 1.00 97.12 195 LEU A C 1
ATOM 1487 O O . LEU A 1 195 ? 9.402 -5.761 -37.095 1.00 97.12 195 LEU A O 1
ATOM 1491 N N . LEU A 1 196 ? 9.854 -4.253 -38.701 1.00 96.50 196 LEU A N 1
ATOM 1492 C CA . LEU A 1 196 ? 9.348 -3.093 -37.947 1.00 96.50 196 LEU A CA 1
ATOM 1493 C C . LEU A 1 196 ? 7.887 -3.278 -37.537 1.00 96.50 196 LEU A C 1
ATOM 1495 O O . LEU A 1 196 ? 7.530 -3.055 -36.384 1.00 96.50 196 LEU A O 1
ATOM 1499 N N . ARG A 1 197 ? 7.048 -3.738 -38.471 1.00 95.44 197 ARG A N 1
ATOM 1500 C CA . ARG A 1 197 ? 5.648 -4.058 -38.189 1.00 95.44 197 ARG A CA 1
ATOM 1501 C C . ARG A 1 197 ? 5.542 -5.085 -37.063 1.00 95.44 197 ARG A C 1
ATOM 1503 O O . ARG A 1 197 ? 4.781 -4.867 -36.129 1.00 95.44 197 ARG A O 1
ATOM 1510 N N . GLU A 1 198 ? 6.300 -6.176 -37.123 1.00 94.44 198 GLU A N 1
ATOM 1511 C CA . GLU A 1 198 ? 6.256 -7.229 -36.100 1.00 94.44 198 GLU A CA 1
ATOM 1512 C C . GLU A 1 198 ? 6.751 -6.760 -34.725 1.00 94.44 198 GLU A C 1
ATOM 1514 O O . GLU A 1 198 ? 6.197 -7.207 -33.717 1.00 94.44 198 GLU A O 1
ATOM 1519 N N . PHE A 1 199 ? 7.734 -5.853 -34.676 1.00 93.56 199 PHE A N 1
ATOM 1520 C CA . PHE A 1 199 ? 8.162 -5.205 -33.435 1.00 93.56 199 PHE A CA 1
ATOM 1521 C C . PHE A 1 199 ? 7.051 -4.349 -32.835 1.00 93.56 199 PHE A C 1
ATOM 1523 O O . PHE A 1 199 ? 6.726 -4.522 -31.664 1.00 93.56 199 PHE A O 1
ATOM 1530 N N . PHE A 1 200 ? 6.401 -3.503 -33.637 1.00 89.19 200 PHE A N 1
ATOM 1531 C CA . PHE A 1 200 ? 5.306 -2.659 -33.155 1.00 89.19 200 PHE A CA 1
ATOM 1532 C C . PHE A 1 200 ? 4.096 -3.471 -32.684 1.00 89.19 200 PHE A C 1
ATOM 1534 O O . PHE A 1 200 ? 3.522 -3.153 -31.651 1.00 89.19 200 PHE A O 1
ATOM 1541 N N . TRP A 1 201 ? 3.745 -4.564 -33.371 1.00 88.69 201 TRP A N 1
ATOM 1542 C CA . TRP A 1 201 ? 2.674 -5.469 -32.925 1.00 88.69 201 TRP A CA 1
ATOM 1543 C C . TRP A 1 201 ? 2.952 -6.144 -31.578 1.00 88.69 201 TRP A C 1
ATOM 1545 O O . TRP A 1 201 ? 2.017 -6.591 -30.918 1.00 88.69 201 TRP A O 1
ATOM 1555 N N . ARG A 1 202 ? 4.225 -6.255 -31.188 1.00 83.88 202 ARG A N 1
ATOM 1556 C CA . ARG A 1 202 ? 4.671 -6.889 -29.940 1.00 83.88 202 ARG A CA 1
ATOM 1557 C C . ARG A 1 202 ? 5.114 -5.880 -28.884 1.00 83.88 202 ARG A C 1
ATOM 1559 O O . ARG A 1 202 ? 5.696 -6.295 -27.889 1.00 83.88 202 ARG A O 1
ATOM 1566 N N . ASP A 1 203 ? 4.872 -4.585 -29.100 1.00 80.94 203 ASP A N 1
ATOM 1567 C CA . ASP A 1 203 ? 5.357 -3.503 -28.233 1.00 80.94 203 ASP A CA 1
ATOM 1568 C C . ASP A 1 203 ? 6.893 -3.538 -28.006 1.00 80.94 203 ASP A C 1
ATOM 1570 O O . ASP A 1 203 ? 7.398 -3.110 -26.966 1.00 80.94 203 ASP A O 1
ATOM 1574 N N . ILE A 1 204 ? 7.665 -4.032 -28.984 1.00 86.12 204 ILE A N 1
ATOM 1575 C CA . ILE A 1 204 ? 9.135 -4.058 -28.934 1.00 86.12 204 ILE A CA 1
ATOM 1576 C C . ILE A 1 204 ? 9.666 -2.681 -29.348 1.00 86.12 204 ILE A C 1
ATOM 1578 O O . ILE A 1 204 ? 9.456 -2.226 -30.474 1.00 86.12 204 ILE A O 1
ATOM 1582 N N . THR A 1 205 ? 10.387 -2.025 -28.437 1.00 85.69 205 THR A N 1
ATOM 1583 C CA . THR A 1 205 ? 10.980 -0.700 -28.686 1.00 85.69 205 THR A CA 1
ATOM 1584 C C . THR A 1 205 ? 12.158 -0.802 -29.657 1.00 85.69 205 THR A C 1
ATOM 1586 O O . THR A 1 205 ? 13.034 -1.647 -29.474 1.00 85.69 205 THR A O 1
ATOM 1589 N N . VAL A 1 206 ? 12.210 0.096 -30.644 1.00 90.06 206 VAL A N 1
ATOM 1590 C CA . VAL A 1 206 ? 13.362 0.297 -31.537 1.00 90.06 206 VAL A CA 1
ATOM 1591 C C . VAL A 1 206 ? 13.956 1.674 -31.242 1.00 90.06 206 VAL A C 1
ATOM 1593 O O . VAL A 1 206 ? 13.228 2.666 -31.297 1.00 90.06 206 VAL A O 1
ATOM 1596 N N . VAL A 1 207 ? 15.242 1.715 -30.890 1.00 86.75 207 VAL A N 1
ATOM 1597 C CA . VAL A 1 207 ? 16.007 2.921 -30.521 1.00 86.75 207 VAL A CA 1
ATOM 1598 C C . VAL A 1 207 ? 17.136 3.147 -31.505 1.00 86.75 207 VAL A C 1
ATOM 1600 O O . VAL A 1 207 ? 17.843 2.158 -31.792 1.00 86.75 207 VAL A O 1
#

Organism: NCBI:txid1471400
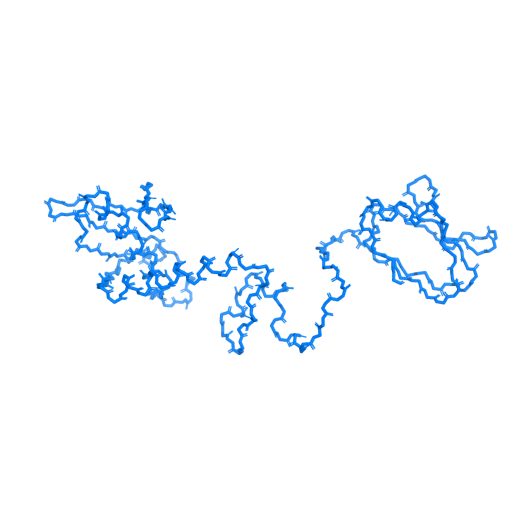
Sequence (207 aa):
MALSSVCYGIVGRADLVEGDGDGTRVVEYKATPIRNRAEVSEATIVQLALQGICLEEAGKEVVGYSVYFTDRHRRIDVEVGEEEQSRALEFLERTRKICSEVQAPPPLEDDPRCRHCSHVGICLPDERSLSAVHRRILVANPDGQVLHLTTPGSRASIHRGRVVVKSADEELGSAPIERVQGVTVHGNVDISSALLREFFWRDITVV

Secondary structure (DSSP, 8-state):
-EEEETTTTEEEE-SEEEEETTEEEEEEEE---TTS-----HHHHHHHHHHHHHHHHTT--EEEEEEEETTTTEEEEE---HHHHHHHHHHHHHHHHHHH-SSPPPPPSS-TTGGG-TTHHHH-TTT--S----SPPPP--TT-EEEEE-STT-EEEEETTEEEEEETTEEEEEEEGGGEEEEEE-SS-EE-HHHHHHHHHTT-EE-

pLDDT: mean 87.58, std 13.07, range [44.56, 98.19]

Radius of gyration: 27.69 Å; chains: 1; bounding box: 51×34×77 Å

Foldseek 3Di:
DWFADPVLGDTDDFPDWDDDPVFIEGEHEDEDDPPDDPDQDLVNLLVQLVRCVRCVNVVTDYPFYWYQHPVVRDIDTDDHDPVSNVVSSVVSVVVVVQVPDPDHDQDDDPDPVLVVDPCCVVNVNVPDPDDDPPDDDDDDDVQADEAEAADAQWEWEDDPQKTWIDRPHDTPDIDRVVRHQEYEYDPHYHYDPRRVVVCVVVVHY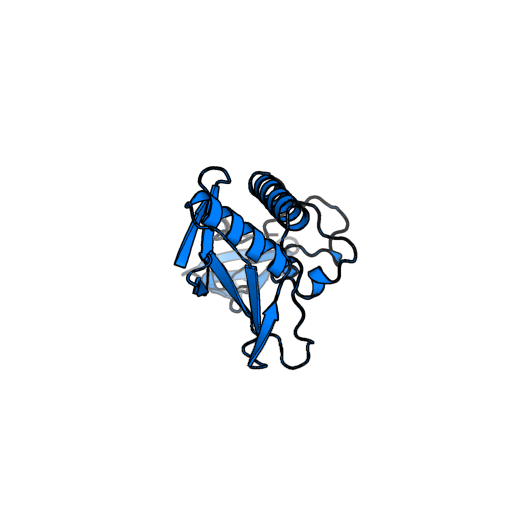YD

InterPro domains:
  IPR002729 CRISPR-associated protein Cas1 [PF01867] (147-207)
  IPR011604 PD-(D/E)XK endonuclease-like domain superfamily [G3DSA:3.90.320.10] (3-124)
  IPR022765 Dna2/Cas4, domain of unknown function DUF83 [PF01930] (12-124)
  IPR042211 CRISPR-associated endonuclease Cas1, N-terminal domain [G3DSA:3.100.10.20] (143-207)
  IPR051827 CRISPR-associated exonuclease Cas4 [PTHR36531] (4-136)